Protein 5GQO (pdb70)

InterPro domains:
  IPR000424 Primosome PriB/single-strand DNA-binding [PF00436] (8-105)
  IPR000424 Primosome PriB/single-strand DNA-binding [PS50935] (1-109)
  IPR000424 Primosome PriB/single-strand DNA-binding [cd04496] (8-108)
  IPR011344 Single-stranded DNA-binding protein [PIRSF002070] (6-148)
  IPR012340 Nucleic acid-binding, OB-fold [G3DSA:2.40.50.140] (4-118)
  IPR012340 Nucleic acid-binding, OB-fold [SSF50249] (9-157)

Secondary structure (DSSP, 8-state):
--EEEEEEEE-S--EEEEETTEEEEEEEEEE--EEEEEEEEHHHHHHHHHH--TT-EEEEEEEEEEEE---EEEEEEEEEEEE-TTS-EEEEE----/---EEEEEEEE-S--EEEEETTEEEEEEEEEE--------EEEEEEEHHHHHHHHHH--TT-EEEEEEEEEEE---EEEEEEEEEE--TTS-EEEEE-

Organism: Mycolicibacterium smegmatis (strain ATCC 700084 / mc(2)155) (NCBI:txid246196)

Sequence (195 aa):
ETPFTVVGNIITNPVRLRFGDQELYKFRVASNSLYVTVNCWGNLARGVSASLGKGDSVVVVGHLYTNEYERSSVEVRATAVGPDLSRCIARVEKVQPFETPFTVVGNIITNPVRLRFGDQELYKFRVASNSRRRNSLYVTVNCWGNLARGVSASLGKGDSVVVVGHLYTNEYSSVEVRATAVGPDLSRCIARVEK

CATH classification: 2.40.50.140

Structure (mmCIF, N/CA/C/O backbone):
data_5GQO
#
_entry.id   5GQO
#
_cell.length_a   73.610
_cell.length_b   73.610
_cell.length_c   216.210
_cell.angle_alpha   90.00
_cell.angle_beta   90.00
_cell.angle_gamma   120.00
#
_symmetry.space_group_name_H-M   'P 65 2 2'
#
loop_
_entity.id
_entity.type
_entity.pdbx_description
1 polymer 'Single-stranded DNA-binding protein'
2 non-polymer 'CALCIUM ION'
3 water water
#
loop_
_atom_site.group_PDB
_atom_site.id
_atom_site.type_symbol
_atom_site.label_atom_id
_atom_site.label_alt_id
_atom_site.label_comp_id
_atom_site.label_asym_id
_atom_site.label_entity_id
_atom_site.label_seq_id
_atom_site.pdbx_PDB_ins_code
_atom_site.Cartn_x
_atom_site.Cartn_y
_atom_site.Cartn_z
_atom_site.occupancy
_atom_site.B_iso_or_equiv
_atom_site.auth_seq_id
_atom_site.auth_comp_id
_atom_site.auth_asym_id
_atom_site.auth_atom_id
_atom_site.pdbx_PDB_model_num
ATOM 1 N N . GLU A 1 25 ? -36.825 -8.718 -6.499 1.00 77.85 5 GLU A N 1
ATOM 2 C CA . GLU A 1 25 ? -35.515 -8.079 -6.822 1.00 76.57 5 GLU A CA 1
ATOM 3 C C . GLU A 1 25 ? -35.533 -6.541 -6.645 1.00 59.94 5 GLU A C 1
ATOM 4 O O . GLU A 1 25 ? -34.705 -5.841 -7.230 1.00 60.54 5 GLU A O 1
ATOM 10 N N . THR A 1 26 ? -36.490 -6.015 -5.888 1.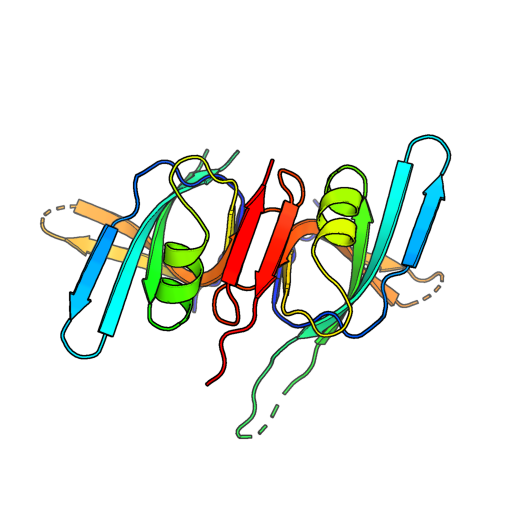00 47.89 6 THR A N 1
ATOM 11 C CA . THR A 1 26 ? -36.340 -4.693 -5.303 1.00 50.69 6 THR A CA 1
ATOM 12 C C . THR A 1 26 ? -35.876 -4.800 -3.830 1.00 45.51 6 THR A C 1
ATOM 13 O O . THR A 1 26 ? -36.677 -4.953 -2.919 1.00 41.95 6 THR A O 1
ATOM 17 N N . PRO A 1 27 ? -34.575 -4.759 -3.593 1.00 42.47 7 PRO A N 1
ATOM 18 C CA . PRO A 1 27 ? -34.125 -4.812 -2.205 1.00 42.79 7 PRO A CA 1
ATOM 19 C C . PRO A 1 27 ? -34.625 -3.693 -1.318 1.00 41.81 7 PRO A C 1
ATOM 20 O O . PRO A 1 27 ? -34.961 -2.616 -1.779 1.00 47.77 7 PRO A O 1
ATOM 24 N N . PHE A 1 28 ? -34.716 -3.994 -0.033 1.00 46.23 8 PHE A N 1
ATOM 25 C CA . PHE A 1 28 ? -35.323 -3.121 0.943 1.00 41.93 8 PHE A CA 1
ATOM 26 C C . PHE A 1 28 ? -34.881 -3.428 2.409 1.00 41.80 8 PHE A C 1
ATOM 27 O O . PHE A 1 28 ? -34.728 -4.588 2.793 1.00 39.02 8 PHE A O 1
ATOM 35 N N . THR A 1 29 ? -34.675 -2.370 3.194 1.00 36.27 9 THR A N 1
ATOM 36 C CA . THR A 1 29 ? -34.277 -2.461 4.559 1.00 35.14 9 THR A CA 1
ATOM 37 C C . THR A 1 29 ? -35.176 -1.532 5.352 1.00 39.62 9 THR A C 1
ATOM 38 O O . THR A 1 29 ? -35.369 -0.395 4.956 1.00 39.46 9 THR A O 1
ATOM 42 N N . VAL A 1 30 ? -35.707 -2.013 6.477 1.00 39.54 10 VAL A N 1
ATOM 43 C CA . VAL A 1 30 ? -36.423 -1.159 7.396 1.00 39.71 10 VAL A CA 1
ATOM 44 C C . VAL A 1 30 ? -35.977 -1.467 8.828 1.00 46.44 10 VAL A C 1
ATOM 45 O O . VAL A 1 30 ? -35.707 -2.610 9.174 1.00 47.30 10 VAL A O 1
ATOM 49 N N . VAL A 1 31 ? -35.826 -0.412 9.629 1.00 44.36 11 VAL A N 1
ATOM 50 C CA . VAL A 1 31 ? -35.455 -0.527 11.018 1.00 41.31 11 VAL A CA 1
ATOM 51 C C . VAL A 1 31 ? -36.626 0.057 11.806 1.00 39.44 11 VAL A C 1
ATOM 52 O O . VAL A 1 31 ? -37.105 1.111 11.503 1.00 39.13 11 VAL A O 1
ATOM 56 N N . GLY A 1 32 ? -37.136 -0.663 12.778 1.00 45.80 12 GLY A N 1
ATOM 57 C CA . GLY A 1 32 ? -38.293 -0.153 13.489 1.00 50.87 12 GLY A CA 1
ATOM 58 C C . GLY A 1 32 ? -38.738 -1.078 14.581 1.00 45.72 12 GLY A C 1
ATOM 59 O O . GLY A 1 32 ? -37.912 -1.569 15.354 1.00 41.39 12 GLY A O 1
ATOM 60 N N . ASN A 1 33 ? -40.047 -1.246 14.671 1.00 43.88 13 ASN A N 1
ATOM 61 C CA . ASN A 1 33 ? -40.653 -2.012 15.744 1.00 47.37 13 ASN A CA 1
ATOM 62 C C . ASN A 1 33 ? -41.763 -2.862 15.218 1.00 42.14 13 ASN A C 1
ATOM 63 O O . ASN A 1 33 ? -42.491 -2.423 14.388 1.00 39.15 13 ASN A O 1
ATOM 68 N N . ILE A 1 34 ? -41.838 -4.096 15.696 1.00 41.82 14 ILE A N 1
ATOM 69 C CA . ILE A 1 34 ? -42.974 -4.937 15.416 1.00 44.92 14 ILE A CA 1
ATOM 70 C C . ILE A 1 34 ? -44.137 -4.311 16.207 1.00 46.87 14 ILE A C 1
ATOM 71 O O . ILE A 1 34 ? -43.984 -4.003 17.369 1.00 47.03 14 ILE A O 1
ATOM 76 N N . ILE A 1 35 ? -45.279 -4.133 15.578 1.00 45.15 15 ILE A N 1
ATOM 77 C CA . ILE A 1 35 ? -46.405 -3.510 16.223 1.00 44.57 15 ILE A CA 1
ATOM 78 C C . ILE A 1 35 ? -47.653 -4.378 16.202 1.00 52.53 15 ILE A C 1
ATOM 79 O O . ILE A 1 35 ? -48.700 -3.932 16.648 1.00 60.96 15 ILE A O 1
ATOM 84 N N . THR A 1 36 ? -47.574 -5.591 15.667 1.00 52.08 16 THR A N 1
ATOM 85 C CA . THR A 1 36 ? -48.643 -6.533 15.877 1.00 54.31 16 THR A CA 1
ATOM 86 C C . THR A 1 36 ? -48.104 -7.837 16.462 1.00 59.01 16 THR A C 1
ATOM 87 O O . THR A 1 36 ? -46.897 -8.095 16.451 1.00 55.27 16 THR A O 1
ATOM 91 N N . ASN A 1 37 ? -49.027 -8.651 16.976 1.00 56.44 17 ASN A N 1
ATOM 92 C CA . ASN A 1 37 ? -48.703 -9.970 17.420 1.00 55.31 17 ASN A CA 1
ATOM 93 C C . ASN A 1 37 ? -48.505 -10.876 16.221 1.00 46.80 17 ASN A C 1
ATOM 94 O O . ASN A 1 37 ? -49.408 -11.047 15.437 1.00 46.43 17 ASN A O 1
ATOM 99 N N . PRO A 1 38 ? -47.282 -11.405 16.042 1.00 43.72 18 PRO A N 1
ATOM 100 C CA . PRO A 1 38 ? -47.074 -12.145 14.843 1.00 46.67 18 PRO A CA 1
ATOM 101 C C . PRO A 1 38 ? -47.907 -13.375 14.813 1.00 49.31 18 PRO A C 1
ATOM 102 O O . PRO A 1 38 ? -48.294 -13.888 15.853 1.00 70.14 18 PRO A O 1
ATOM 106 N N . VAL A 1 39 ? -48.106 -13.870 13.610 1.00 48.18 19 VAL A N 1
ATOM 107 C CA . VAL A 1 39 ? -48.949 -14.987 13.380 1.00 50.06 19 VAL A CA 1
ATOM 108 C C . VAL A 1 39 ? -48.210 -16.005 12.528 1.00 50.15 19 VAL A C 1
ATOM 109 O O . VAL A 1 39 ? -47.536 -15.677 11.568 1.00 47.73 19 VAL A O 1
ATOM 113 N N . ARG A 1 40 ? -48.339 -17.264 12.914 1.00 56.32 20 ARG A N 1
ATOM 114 C CA . ARG A 1 40 ? -47.819 -18.346 12.125 1.00 60.50 20 ARG A CA 1
ATOM 115 C C . ARG A 1 40 ? -48.923 -18.910 11.251 1.00 60.66 20 ARG A C 1
ATOM 116 O O . ARG A 1 40 ? -50.071 -18.992 11.681 1.00 67.84 20 ARG A O 1
ATOM 124 N N . LEU A 1 41 ? -48.545 -19.305 10.035 1.00 56.47 21 LEU A N 1
ATOM 125 C CA . LEU A 1 41 ? -49.426 -19.933 9.089 1.00 56.68 21 LEU A CA 1
ATOM 126 C C . LEU A 1 41 ? -48.657 -21.036 8.384 1.00 63.96 21 LEU A C 1
ATOM 127 O O . LEU A 1 41 ? -47.464 -20.880 8.067 1.00 54.21 21 LEU A O 1
ATOM 132 N N . ARG A 1 42 ? -49.349 -22.148 8.122 1.00 63.47 22 ARG A N 1
ATOM 133 C CA . ARG A 1 42 ? -48.723 -23.314 7.498 1.00 65.20 22 ARG A CA 1
ATOM 134 C C . ARG A 1 42 ? -49.249 -23.617 6.078 1.00 65.91 22 ARG A C 1
ATOM 135 O O . ARG A 1 42 ? -50.382 -23.286 5.743 1.00 69.80 22 ARG A O 1
ATOM 143 N N . PHE A 1 43 ? -48.396 -24.229 5.256 1.00 70.49 23 PHE A N 1
ATOM 144 C CA . PHE A 1 43 ? -48.744 -24.680 3.907 1.00 69.39 23 PHE A CA 1
ATOM 145 C C . PHE A 1 43 ? -47.959 -25.967 3.697 1.00 77.71 23 PHE A C 1
ATOM 146 O O . PHE A 1 43 ? -46.892 -25.989 3.079 1.00 76.08 23 PHE A O 1
ATOM 154 N N . GLY A 1 44 ? -48.484 -27.031 4.289 1.00 78.61 24 GLY A N 1
ATOM 155 C CA . GLY A 1 44 ? -47.817 -28.326 4.327 1.00 82.23 24 GLY A CA 1
ATOM 156 C C . GLY A 1 44 ? -46.407 -28.321 4.895 1.00 75.57 24 GLY A C 1
ATOM 157 O O . GLY A 1 44 ? -46.199 -28.078 6.078 1.00 74.35 24 GLY A O 1
ATOM 158 N N . ASP A 1 45 ? -45.451 -28.606 4.020 1.00 81.46 25 ASP A N 1
ATOM 159 C CA . ASP A 1 45 ? -44.010 -28.629 4.324 1.00 86.47 25 ASP A CA 1
ATOM 160 C C . ASP A 1 45 ? -43.525 -27.311 4.982 1.00 83.19 25 ASP A C 1
ATOM 161 O O . ASP A 1 45 ? -42.646 -27.338 5.845 1.00 75.05 25 ASP A O 1
ATOM 166 N N . GLN A 1 46 ? -44.124 -26.190 4.541 1.00 78.44 26 GLN A N 1
ATOM 167 C CA . GLN A 1 46 ? -43.665 -24.795 4.728 1.00 73.58 26 GLN A CA 1
ATOM 168 C C . GLN A 1 46 ? -44.398 -23.943 5.768 1.00 65.34 26 GLN A C 1
ATOM 169 O O . GLN A 1 46 ? -45.592 -24.152 6.057 1.00 71.61 26 GLN A O 1
ATOM 175 N N . GLU A 1 47 ? -43.673 -22.960 6.317 1.00 63.59 27 GLU A N 1
ATOM 176 C CA . GLU A 1 47 ? -44.199 -22.100 7.386 1.00 56.95 27 GLU A CA 1
ATOM 177 C C . GLU A 1 47 ? -43.910 -20.614 7.118 1.00 54.43 27 GLU A C 1
ATOM 178 O O . GLU A 1 47 ? -42.804 -20.206 6.688 1.00 50.75 27 GLU A O 1
ATOM 184 N N . LEU A 1 48 ? -44.931 -19.818 7.413 1.00 51.95 28 LEU A N 1
ATOM 185 C CA . LEU A 1 48 ? -44.888 -18.388 7.303 1.00 51.62 28 LEU A CA 1
ATOM 186 C C . LEU A 1 48 ? -45.072 -17.757 8.648 1.00 52.50 28 LEU A C 1
ATOM 187 O O . LEU A 1 48 ? -45.947 -18.164 9.419 1.00 62.25 28 LEU A O 1
ATOM 192 N N . TYR A 1 49 ? -44.271 -16.729 8.930 1.00 46.68 29 TYR A N 1
ATOM 193 C CA . TYR A 1 49 ? -44.442 -15.943 10.137 1.00 43.17 29 TYR A CA 1
ATOM 194 C C . TYR A 1 49 ? -44.473 -14.484 9.698 1.00 45.86 29 TYR A C 1
ATOM 195 O O . TYR A 1 49 ? -43.490 -13.995 9.156 1.00 52.11 29 TYR A O 1
ATOM 204 N N . LYS A 1 50 ? -45.589 -13.829 10.006 1.00 44.32 30 LYS A N 1
ATOM 205 C CA . LYS A 1 50 ? -46.071 -12.591 9.445 1.00 47.45 30 LYS A CA 1
ATOM 206 C C . LYS A 1 50 ? -46.255 -11.593 10.550 1.00 44.80 30 LYS A C 1
ATOM 207 O O . LYS A 1 50 ? -46.823 -11.925 11.562 1.00 53.87 30 LYS A O 1
ATOM 213 N N . PHE A 1 51 ? -45.856 -10.360 10.358 1.00 42.70 31 PHE A N 1
ATOM 214 C CA . PHE A 1 51 ? -46.112 -9.330 11.350 1.00 42.99 31 PHE A CA 1
ATOM 215 C C . PHE A 1 51 ? -45.963 -7.949 10.707 1.00 47.89 31 PHE A C 1
ATOM 216 O O . PHE A 1 51 ? -45.494 -7.841 9.580 1.00 43.31 31 PHE A O 1
ATOM 224 N N . ARG A 1 52 ? -46.392 -6.923 11.424 1.00 48.62 32 ARG A N 1
ATOM 225 C CA . ARG A 1 52 ? -46.349 -5.574 10.922 1.00 52.24 32 ARG A CA 1
ATOM 226 C C . ARG A 1 52 ? -45.239 -4.839 11.578 1.00 50.13 32 ARG A C 1
ATOM 227 O O . ARG A 1 52 ? -45.011 -4.989 12.779 1.00 53.27 32 ARG A O 1
ATOM 235 N N . VAL A 1 53 ? -44.573 -3.997 10.804 1.00 49.11 33 VAL A N 1
ATOM 236 C CA . VAL A 1 53 ? -43.479 -3.177 11.336 1.00 45.71 33 VAL A CA 1
ATOM 237 C C . VAL A 1 53 ? -43.755 -1.714 11.061 1.00 45.78 33 VAL A C 1
ATOM 238 O O . VAL A 1 53 ? -44.290 -1.352 9.995 1.00 49.77 33 VAL A O 1
ATOM 242 N N . ALA A 1 54 ? -43.438 -0.896 12.055 1.00 46.63 34 ALA A N 1
ATOM 243 C CA . ALA A 1 54 ? -43.462 0.561 11.967 1.00 49.81 34 ALA A CA 1
ATOM 244 C C . ALA A 1 54 ? -42.053 1.127 12.057 1.00 51.09 34 ALA A C 1
ATOM 245 O O . ALA A 1 54 ? -41.249 0.677 12.905 1.00 53.58 34 ALA A O 1
ATOM 247 N N . SER A 1 55 ? -41.801 2.137 11.222 1.00 56.99 35 SER A N 1
ATOM 248 C CA . SER A 1 55 ? -40.600 2.951 11.271 1.00 63.06 35 SER A CA 1
ATOM 249 C C . SER A 1 55 ? -40.764 4.413 11.756 1.00 80.18 35 SER A C 1
ATOM 250 O O . SER A 1 55 ? -41.851 4.998 11.747 1.00 97.09 35 SER A O 1
ATOM 253 N N . ASN A 1 56 ? -39.606 5.006 12.054 1.00 107.17 36 ASN A N 1
ATOM 254 C CA . ASN A 1 56 ? -39.423 6.156 12.955 1.00 102.64 36 ASN A CA 1
ATOM 255 C C . ASN A 1 56 ? -39.171 7.528 12.240 1.00 85.37 36 ASN A C 1
ATOM 256 O O . ASN A 1 56 ? -39.947 8.002 11.395 1.00 64.78 36 ASN A O 1
ATOM 261 N N . SER A 1 71 ? -43.407 8.433 8.548 1.00 52.66 51 SER A N 1
ATOM 262 C CA . SER A 1 71 ? -43.691 7.091 9.081 1.00 58.80 51 SER A CA 1
ATOM 263 C C . SER A 1 71 ? -44.000 6.021 8.000 1.00 53.13 51 SER A C 1
ATOM 264 O O . SER A 1 71 ? -44.693 6.268 6.991 1.00 48.13 51 SER A O 1
ATOM 267 N N . LEU A 1 72 ? -43.528 4.804 8.247 1.00 49.61 52 LEU A N 1
ATOM 268 C CA . LEU A 1 72 ? -43.766 3.687 7.321 1.00 48.99 52 LEU A CA 1
ATOM 269 C C . LEU A 1 72 ? -44.325 2.447 8.046 1.00 54.18 52 LEU A C 1
ATOM 270 O O . LEU A 1 72 ? -43.759 2.023 9.040 1.00 57.67 52 LEU A O 1
ATOM 275 N N . TYR A 1 73 ? -45.406 1.872 7.518 1.00 55.75 53 TYR A N 1
ATOM 276 C CA . TYR A 1 73 ? -46.034 0.652 8.034 1.00 52.46 53 TYR A CA 1
ATOM 277 C C . TYR A 1 73 ? -45.928 -0.373 6.947 1.00 50.92 53 TYR A C 1
ATOM 278 O O . TYR A 1 73 ? -46.318 -0.123 5.827 1.00 54.86 53 TYR A O 1
ATOM 287 N N . VAL A 1 74 ? -45.386 -1.542 7.261 1.00 54.78 54 VAL A N 1
ATOM 288 C CA . VAL A 1 74 ? -45.251 -2.573 6.252 1.00 47.82 54 VAL A CA 1
ATOM 289 C C . VAL A 1 74 ? -45.437 -3.983 6.904 1.00 47.06 54 VAL A C 1
ATOM 290 O O . VAL A 1 74 ? -45.123 -4.211 8.052 1.00 48.21 54 VAL A O 1
ATOM 294 N N . THR A 1 75 ? -46.019 -4.896 6.172 1.00 44.17 55 THR A N 1
ATOM 295 C CA . THR A 1 75 ? -46.156 -6.254 6.584 1.00 46.97 55 THR A CA 1
ATOM 296 C C . THR A 1 75 ? -44.890 -7.017 6.170 1.00 48.13 55 THR A C 1
ATOM 297 O O . THR A 1 75 ? -44.418 -6.841 5.059 1.00 52.75 55 THR A O 1
ATOM 301 N N . VAL A 1 76 ? -44.310 -7.799 7.086 1.00 46.14 56 VAL A N 1
ATOM 302 C CA . VAL A 1 76 ? -43.075 -8.540 6.838 1.00 43.51 56 VAL A CA 1
ATOM 303 C C . VAL A 1 76 ? -43.417 -10.018 6.865 1.00 45.16 56 VAL A C 1
ATOM 304 O O . VAL A 1 76 ? -44.188 -10.457 7.685 1.00 46.87 56 VAL A O 1
ATOM 308 N N . ASN A 1 77 ? -42.879 -10.767 5.931 1.00 44.63 57 ASN A N 1
ATOM 309 C CA . ASN A 1 77 ? -43.177 -12.169 5.813 1.00 44.16 57 ASN A CA 1
ATOM 310 C C . ASN A 1 77 ? -41.902 -12.934 5.938 1.00 43.59 57 ASN A C 1
ATOM 311 O O . ASN A 1 77 ? -41.010 -12.761 5.127 1.00 43.52 57 ASN A O 1
ATOM 316 N N . CYS A 1 78 ? -41.816 -13.817 6.920 1.00 43.74 58 CYS A N 1
ATOM 317 C CA . CYS A 1 78 ? -40.663 -14.692 7.044 1.00 42.37 58 CYS A CA 1
ATOM 318 C C . CYS A 1 78 ? -41.038 -16.156 6.751 1.00 41.88 58 CYS A C 1
ATOM 319 O O . CYS A 1 78 ? -42.098 -16.619 7.130 1.00 46.94 58 CYS A O 1
ATOM 322 N N . TRP A 1 79 ? -40.144 -16.873 6.102 1.00 41.27 59 TRP A N 1
ATOM 323 C CA . TRP A 1 79 ? -40.379 -18.242 5.686 1.00 45.22 59 TRP A CA 1
ATOM 324 C C . TRP A 1 79 ? -39.223 -19.084 6.168 1.00 43.83 59 TRP A C 1
ATOM 325 O O . TRP A 1 79 ? -38.124 -18.576 6.415 1.00 43.22 59 TRP A O 1
ATOM 336 N N . GLY A 1 80 ? -39.458 -20.378 6.302 1.00 44.87 60 GLY A N 1
ATOM 337 C CA . GLY A 1 80 ? -38.368 -21.307 6.577 1.00 43.46 60 GLY A CA 1
ATOM 338 C C . GLY A 1 80 ? -37.635 -21.055 7.902 1.00 44.15 60 GLY A C 1
ATOM 339 O O . GLY A 1 80 ? -38.241 -20.727 8.935 1.00 38.49 60 GLY A O 1
ATOM 340 N N . ASN A 1 81 ? -36.320 -21.197 7.842 1.00 36.99 61 ASN A N 1
ATOM 341 C CA . ASN A 1 81 ? -35.482 -20.994 8.962 1.00 36.74 61 ASN A CA 1
ATOM 342 C C . ASN A 1 81 ? -35.571 -19.578 9.524 1.00 41.37 61 ASN A C 1
ATOM 343 O O . ASN A 1 81 ? -35.393 -19.357 10.731 1.00 37.62 61 ASN A O 1
ATOM 348 N N . LEU A 1 82 ? -35.918 -18.625 8.665 1.00 37.61 62 LEU A N 1
ATOM 349 C CA . LEU A 1 82 ? -36.151 -17.290 9.133 1.00 36.77 62 LEU A CA 1
ATOM 350 C C . LEU A 1 82 ? -37.437 -17.205 9.957 1.00 36.50 62 LEU A C 1
ATOM 351 O O . LEU A 1 82 ? -37.467 -16.505 10.969 1.00 37.18 62 LEU A O 1
ATOM 356 N N . ALA A 1 83 ? -38.491 -17.888 9.528 1.00 35.38 63 ALA A N 1
ATOM 357 C CA . ALA A 1 83 ? -39.715 -17.911 10.305 1.00 39.77 63 ALA A CA 1
ATOM 358 C C . ALA A 1 83 ? -39.440 -18.509 11.665 1.00 39.58 63 ALA A C 1
ATOM 359 O O . ALA A 1 83 ? -39.970 -18.074 12.672 1.00 41.10 63 ALA A O 1
ATOM 361 N N . ARG A 1 84 ? -38.583 -19.502 11.689 1.00 38.10 64 ARG A N 1
ATOM 362 C CA . ARG A 1 84 ? -38.161 -20.122 12.927 1.00 40.83 64 ARG A CA 1
ATOM 363 C C . ARG A 1 84 ? -37.440 -19.199 13.855 1.00 36.71 64 ARG A C 1
ATOM 364 O O . ARG A 1 84 ? -37.889 -18.996 14.948 1.00 41.34 64 ARG A O 1
ATOM 372 N N . GLY A 1 85 ? -36.290 -18.674 13.431 1.00 37.66 65 GLY A N 1
ATOM 373 C CA . GLY A 1 85 ? -35.490 -17.722 14.239 1.00 34.29 65 GLY A CA 1
ATOM 374 C C . GLY A 1 85 ? -36.322 -16.571 14.785 1.00 37.40 65 GLY A C 1
ATOM 375 O O . GLY A 1 85 ? -36.237 -16.219 15.982 1.00 39.84 65 GLY A O 1
ATOM 376 N N . VAL A 1 86 ? -37.204 -16.040 13.945 1.00 33.52 66 VAL A N 1
ATOM 377 C CA . VAL A 1 86 ? -37.979 -14.908 14.366 1.00 36.38 66 VAL A CA 1
ATOM 378 C C . VAL A 1 86 ? -39.070 -15.254 15.370 1.00 41.42 66 VAL A C 1
ATOM 379 O O . VAL A 1 86 ? -39.246 -14.515 16.357 1.00 44.38 66 VAL A O 1
ATOM 383 N N . SER A 1 87 ? -39.793 -16.355 15.164 1.00 40.63 67 SER A N 1
ATOM 384 C CA . SER A 1 87 ? -40.849 -16.765 16.146 1.00 39.01 67 SER A CA 1
ATOM 385 C C . SER A 1 87 ? -40.233 -17.151 17.492 1.00 35.33 67 SER A C 1
ATOM 386 O O . SER A 1 87 ? -40.768 -16.858 18.537 1.00 37.82 67 SER A O 1
ATOM 389 N N . ALA A 1 88 ? -39.060 -17.755 17.453 1.00 37.52 68 ALA A N 1
ATOM 390 C CA . ALA A 1 88 ? -38.334 -18.149 18.667 1.00 39.05 68 ALA A CA 1
ATOM 391 C C . ALA A 1 88 ? -37.737 -16.991 19.464 1.00 38.61 68 ALA A C 1
ATOM 392 O O . ALA A 1 88 ? -37.420 -17.159 20.639 1.00 43.86 68 ALA A O 1
ATOM 394 N N . SER A 1 89 ? -37.539 -15.843 18.817 1.00 39.96 69 SER A N 1
ATOM 395 C CA . SER A 1 89 ? -36.796 -14.750 19.388 1.00 33.74 69 SER A CA 1
ATOM 396 C C . SER A 1 89 ? -37.558 -13.442 19.599 1.00 35.64 69 SER A C 1
ATOM 397 O O . SER A 1 89 ? -37.198 -12.701 20.506 1.00 38.58 69 SER A O 1
ATOM 400 N N . LEU A 1 90 ? -38.558 -13.097 18.782 1.00 34.27 70 LEU A N 1
ATOM 401 C CA . LEU A 1 90 ? -39.119 -11.705 18.810 1.00 38.97 70 LEU A CA 1
ATOM 402 C C . LEU A 1 90 ? -40.619 -11.670 19.063 1.00 41.00 70 LEU A C 1
ATOM 403 O O . LEU A 1 90 ? -41.235 -12.690 19.020 1.00 46.87 70 LEU A O 1
ATOM 408 N N . GLY A 1 91 ? -41.188 -10.499 19.335 1.00 42.92 71 GLY A N 1
ATOM 409 C CA . GLY A 1 91 ? -42.625 -10.323 19.538 1.00 44.26 71 GLY A CA 1
ATOM 410 C C . GLY A 1 91 ? -43.051 -8.867 19.498 1.00 42.72 71 GLY A C 1
ATOM 411 O O . GLY A 1 91 ? -42.230 -7.998 19.294 1.00 51.02 71 GLY A O 1
ATOM 412 N N . LYS A 1 92 ? -44.348 -8.617 19.654 1.00 46.27 72 LYS A N 1
ATOM 413 C CA . LYS A 1 92 ? -44.935 -7.285 19.597 1.00 46.79 72 LYS A CA 1
ATOM 414 C C . LYS A 1 92 ? -44.117 -6.361 20.467 1.00 45.51 72 LYS A C 1
ATOM 415 O O . LYS A 1 92 ? -43.739 -6.715 21.582 1.00 49.24 72 LYS A O 1
ATOM 421 N N . GLY A 1 93 ? -43.770 -5.203 19.932 1.00 44.01 73 GLY A N 1
ATOM 422 C CA . GLY A 1 93 ? -43.029 -4.206 20.694 1.00 42.31 73 GLY A CA 1
ATOM 423 C C . GLY A 1 93 ? -41.540 -4.289 20.525 1.00 45.95 73 GLY A C 1
ATOM 424 O O . GLY A 1 93 ? -40.850 -3.340 20.878 1.00 53.48 73 GLY A O 1
ATOM 425 N N . ASP A 1 94 ? -41.010 -5.394 19.997 1.00 45.05 74 ASP A N 1
ATOM 426 C CA . ASP A 1 94 ? -39.569 -5.478 19.811 1.00 42.52 74 ASP A CA 1
ATOM 427 C C . ASP A 1 94 ? -39.097 -4.578 18.667 1.00 45.32 74 ASP A C 1
ATOM 428 O O . ASP A 1 94 ? -39.778 -4.352 17.651 1.00 42.90 74 ASP A O 1
ATOM 433 N N . SER A 1 95 ? -37.898 -4.087 18.873 1.00 45.51 75 SER A N 1
ATOM 434 C CA . SER A 1 95 ? -37.227 -3.255 17.950 1.00 44.68 75 SER A CA 1
ATOM 435 C C . SER A 1 95 ? -36.457 -4.189 17.031 1.00 45.43 75 SER A C 1
ATOM 436 O O . SER A 1 95 ? -35.791 -5.121 17.498 1.00 51.49 75 SER A O 1
ATOM 439 N N . VAL A 1 96 ? -36.550 -3.945 15.726 1.00 44.84 76 VAL A N 1
ATOM 440 C CA . VAL A 1 96 ? -36.177 -4.940 14.727 1.00 44.93 76 VAL A CA 1
ATOM 441 C C . VAL A 1 96 ? -35.400 -4.307 13.538 1.00 46.42 76 VAL A C 1
ATOM 442 O O . VAL A 1 96 ? -35.577 -3.146 13.192 1.00 44.38 76 VAL A O 1
ATOM 446 N N . VAL A 1 97 ? -34.519 -5.089 12.931 1.00 49.05 77 VAL A N 1
ATOM 447 C CA . VAL A 1 97 ? -33.858 -4.742 11.671 1.00 43.54 77 VAL A CA 1
ATOM 448 C C . VAL A 1 97 ? -34.385 -5.764 10.696 1.00 40.58 77 VAL A C 1
ATOM 449 O O . VAL A 1 97 ? -34.301 -6.960 10.961 1.00 35.30 77 VAL A O 1
ATOM 453 N N . VAL A 1 98 ? -34.948 -5.310 9.581 1.00 39.66 78 VAL A N 1
ATOM 454 C CA . VAL A 1 98 ? -35.496 -6.205 8.553 1.00 36.01 78 VAL A CA 1
ATOM 455 C C . VAL A 1 98 ? -34.864 -5.912 7.200 1.00 39.39 78 VAL A C 1
ATOM 456 O O . VAL A 1 98 ? -34.860 -4.761 6.743 1.00 42.52 78 VAL A O 1
ATOM 460 N N . VAL A 1 99 ? -34.389 -6.968 6.547 1.00 37.91 79 VAL A N 1
ATOM 461 C CA . VAL A 1 99 ? -33.850 -6.887 5.242 1.00 40.41 79 VAL A CA 1
ATOM 462 C C . VAL A 1 99 ? -34.604 -7.861 4.343 1.00 43.14 79 VAL A C 1
ATOM 463 O O . VAL A 1 99 ? -34.809 -8.998 4.713 1.00 47.37 79 VAL A O 1
ATOM 467 N N . GLY A 1 100 ? -34.936 -7.435 3.132 1.00 41.57 80 GLY A N 1
ATOM 468 C CA . GLY A 1 100 ? -35.460 -8.354 2.126 1.00 47.21 80 GLY A CA 1
ATOM 469 C C . GLY A 1 100 ? -35.812 -7.704 0.816 1.00 46.09 80 GLY A C 1
ATOM 470 O O . GLY A 1 100 ? -35.058 -6.870 0.324 1.00 50.69 80 GLY A O 1
ATOM 471 N N . HIS A 1 101 ? -36.944 -8.099 0.245 1.00 44.86 81 HIS A N 1
ATOM 472 C CA . HIS A 1 101 ? -37.370 -7.574 -1.028 1.00 44.04 81 HIS A CA 1
ATOM 473 C C . HIS A 1 101 ? -38.778 -7.091 -0.912 1.00 40.05 81 HIS A C 1
ATOM 474 O O . HIS A 1 101 ? -39.572 -7.672 -0.213 1.00 42.16 81 HIS A O 1
ATOM 481 N N . LEU A 1 102 ? -39.054 -5.964 -1.538 1.00 39.94 82 LEU A N 1
ATOM 482 C CA . LEU A 1 102 ? -40.348 -5.321 -1.424 1.00 42.12 82 LEU A CA 1
ATOM 483 C C . LEU A 1 102 ? -41.225 -5.655 -2.605 1.00 41.11 82 LEU A C 1
ATOM 484 O O . LEU A 1 102 ? -40.746 -5.764 -3.732 1.00 42.96 82 LEU A O 1
ATOM 489 N N . TYR A 1 103 ? -42.513 -5.834 -2.363 1.00 42.60 83 TYR A N 1
ATOM 490 C CA . TYR A 1 103 ? -43.406 -6.178 -3.473 1.00 47.02 83 TYR A CA 1
ATOM 491 C C . TYR A 1 103 ? -44.815 -5.753 -3.130 1.00 47.62 83 TYR A C 1
ATOM 492 O O . TYR A 1 103 ? -45.118 -5.387 -1.973 1.00 44.54 83 TYR A O 1
ATOM 501 N N . THR A 1 104 ? -45.674 -5.762 -4.150 1.00 53.43 84 THR A N 1
ATOM 502 C CA . THR A 1 104 ? -47.091 -5.429 -3.948 1.00 60.70 84 THR A CA 1
ATOM 503 C C . THR A 1 104 ? -47.908 -6.711 -4.055 1.00 60.12 84 THR A C 1
ATOM 504 O O . THR A 1 104 ? -47.642 -7.572 -4.901 1.00 50.97 84 THR A O 1
ATOM 508 N N . ASN A 1 105 ? -48.873 -6.836 -3.155 1.00 62.56 85 ASN A N 1
ATOM 509 C CA . ASN A 1 105 ? -49.712 -8.006 -3.066 1.00 74.52 85 ASN A CA 1
ATOM 510 C C . ASN A 1 105 ? -51.130 -7.531 -3.233 1.00 78.25 85 ASN A C 1
ATOM 511 O O . ASN A 1 105 ? -51.590 -6.730 -2.401 1.00 60.90 85 ASN A O 1
ATOM 516 N N . GLU A 1 106 ? -51.779 -7.987 -4.322 1.00 94.10 86 GLU A N 1
ATOM 517 C CA . GLU A 1 106 ? -53.172 -7.649 -4.670 1.00 104.47 86 GLU A CA 1
ATOM 518 C C . GLU A 1 106 ? -54.110 -8.715 -4.106 1.00 106.66 86 GLU A C 1
ATOM 519 O O . GLU A 1 106 ? -53.727 -9.882 -4.037 1.00 97.28 86 GLU A O 1
ATOM 525 N N . TYR A 1 107 ? -55.308 -8.299 -3.666 1.00 120.02 87 TYR A N 1
ATOM 526 C CA . TYR A 1 107 ? -56.289 -9.195 -2.987 1.00 124.65 87 TYR A CA 1
ATOM 527 C C . TYR A 1 107 ? -57.732 -8.562 -2.797 1.00 128.11 87 TYR A C 1
ATOM 528 O O . TYR A 1 107 ? -57.945 -7.364 -3.069 1.00 121.21 87 TYR A O 1
ATOM 537 N N . GLU A 1 108 ? -58.705 -9.372 -2.343 1.00 128.47 88 GLU A N 1
ATOM 538 C CA . GLU A 1 108 ? -60.128 -8.958 -2.249 1.00 120.47 88 GLU A CA 1
ATOM 539 C C . GLU A 1 108 ? -60.438 -8.142 -0.982 1.00 112.19 88 GLU A C 1
ATOM 540 O O . GLU A 1 108 ? -60.267 -8.622 0.145 1.00 90.14 88 GLU A O 1
ATOM 542 N N . ARG A 1 115 ? -58.422 -4.509 -2.508 1.00 96.99 95 ARG A N 1
ATOM 543 C CA . ARG A 1 115 ? -57.281 -3.642 -2.241 1.00 96.15 95 ARG A CA 1
ATOM 544 C C . ARG A 1 115 ? -55.962 -4.265 -2.782 1.00 103.19 95 ARG A C 1
ATOM 545 O O . ARG A 1 115 ? -55.965 -5.352 -3.376 1.00 105.95 95 ARG A O 1
ATOM 547 N N . SER A 1 116 ? -54.850 -3.542 -2.621 1.00 97.15 96 SER A N 1
ATOM 548 C CA . SER A 1 116 ? -53.497 -4.069 -2.859 1.00 85.19 96 SER A CA 1
ATOM 549 C C . SER A 1 116 ? -52.589 -3.401 -1.833 1.00 77.84 96 SER A C 1
ATOM 550 O O . SER A 1 116 ? -52.763 -2.231 -1.519 1.00 83.16 96 SER A O 1
ATOM 553 N N . SER A 1 117 ? -51.654 -4.156 -1.275 1.00 74.40 97 SER A N 1
ATOM 554 C CA . SER A 1 117 ? -50.816 -3.653 -0.186 1.00 77.82 97 SER A CA 1
ATOM 555 C C . SER A 1 117 ? -49.336 -4.039 -0.346 1.00 75.31 97 SER A C 1
ATOM 556 O O . SER A 1 117 ? -48.983 -5.006 -1.028 1.00 63.92 97 SER A O 1
ATOM 559 N N . VAL A 1 118 ? -48.484 -3.318 0.372 1.00 68.77 98 VAL A N 1
ATOM 560 C CA . VAL A 1 118 ? -47.065 -3.438 0.169 1.00 64.90 98 VAL A CA 1
ATOM 561 C C . VAL A 1 118 ? -46.447 -4.280 1.297 1.00 60.77 98 VAL A C 1
ATOM 562 O O . VAL A 1 118 ? -46.669 -4.032 2.501 1.00 66.11 98 VAL A O 1
ATOM 566 N N . GLU A 1 119 ? -45.664 -5.278 0.900 1.00 49.29 99 GLU A N 1
ATOM 567 C CA . GLU A 1 119 ? -45.169 -6.269 1.851 1.00 50.17 99 GLU A CA 1
ATOM 568 C C . GLU A 1 119 ? -43.715 -6.580 1.619 1.00 48.26 99 GLU A C 1
ATOM 569 O O . GLU A 1 119 ? -43.224 -6.424 0.501 1.00 46.70 99 GLU A O 1
ATOM 575 N N . VAL A 1 120 ? -43.035 -7.091 2.649 1.00 44.40 100 VAL A N 1
ATOM 576 C CA . VAL A 1 120 ? -41.629 -7.477 2.515 1.00 39.75 100 VAL A CA 1
ATOM 577 C C . VAL A 1 120 ? -41.481 -8.975 2.559 1.00 40.49 100 VAL A C 1
ATOM 578 O O . VAL A 1 120 ? -41.942 -9.597 3.483 1.00 44.58 100 VAL A O 1
ATOM 582 N N . ARG A 1 121 ? -40.782 -9.542 1.598 1.00 44.08 101 ARG A N 1
ATOM 583 C CA . ARG A 1 121 ? -40.349 -10.897 1.712 1.00 46.92 101 A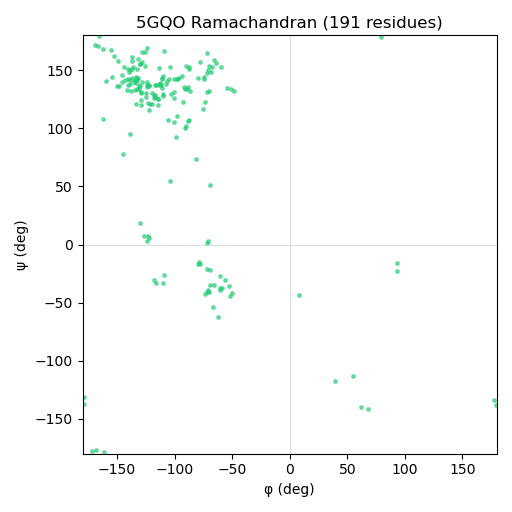RG A CA 1
ATOM 584 C C . ARG A 1 121 ? -38.952 -10.875 2.359 1.00 47.06 101 ARG A C 1
ATOM 585 O O . ARG A 1 121 ? -37.943 -10.604 1.696 1.00 45.86 101 ARG A O 1
ATOM 593 N N . ALA A 1 122 ? -38.897 -11.142 3.664 1.00 44.60 102 ALA A N 1
ATOM 594 C CA . ALA A 1 122 ? -37.663 -10.948 4.415 1.00 41.55 102 ALA A CA 1
ATOM 595 C C . ALA A 1 122 ? -36.685 -12.026 4.086 1.00 44.22 102 ALA A C 1
ATOM 596 O O . ALA A 1 122 ? -37.059 -13.193 3.885 1.00 40.54 102 ALA A O 1
ATOM 598 N N . THR A 1 123 ? -35.423 -11.615 4.027 1.00 37.92 103 THR A N 1
ATOM 599 C CA . THR A 1 123 ? -34.313 -12.548 3.926 1.00 39.37 103 THR A CA 1
ATOM 600 C C . THR A 1 123 ? -33.474 -12.615 5.220 1.00 35.25 103 THR A C 1
ATOM 601 O O . THR A 1 123 ? -32.764 -13.579 5.443 1.00 41.94 103 THR A O 1
ATOM 605 N N . ALA A 1 124 ? -33.468 -11.557 6.015 1.00 36.26 104 ALA A N 1
ATOM 606 C CA . ALA A 1 124 ? -32.749 -11.522 7.305 1.00 36.31 104 ALA A CA 1
ATOM 607 C C . ALA A 1 124 ? -33.485 -10.583 8.236 1.00 35.48 104 ALA A C 1
ATOM 608 O O . ALA A 1 124 ? -33.953 -9.541 7.813 1.00 36.09 104 ALA A O 1
ATOM 610 N N . VAL A 1 125 ? -33.639 -10.997 9.481 1.00 33.29 105 VAL A N 1
ATOM 611 C CA . VAL A 1 125 ? -34.254 -10.191 10.489 1.00 33.63 105 VAL A CA 1
ATOM 612 C C . VAL A 1 125 ? -33.447 -10.374 11.760 1.00 34.33 105 VAL A C 1
ATOM 613 O O . VAL A 1 125 ? -32.992 -11.434 12.040 1.00 36.58 105 VAL A O 1
ATOM 617 N N . GLY A 1 126 ? -33.275 -9.312 12.512 1.00 40.18 106 GLY A N 1
ATOM 618 C CA . GLY A 1 126 ? -32.588 -9.362 13.775 1.00 42.64 106 GLY A CA 1
ATOM 619 C C . GLY A 1 126 ? -33.172 -8.321 14.694 1.00 40.98 106 GLY A C 1
ATOM 620 O O . GLY A 1 126 ? -33.832 -7.406 14.241 1.00 47.16 106 GLY A O 1
ATOM 621 N N . PRO A 1 127 ? -32.996 -8.500 15.996 1.00 41.10 107 PRO A N 1
ATOM 622 C CA . PRO A 1 127 ? -33.271 -7.434 16.952 1.00 39.62 107 PRO A CA 1
ATOM 623 C C . PRO A 1 127 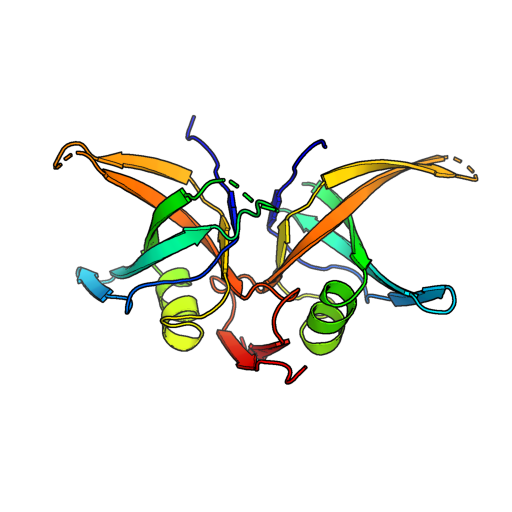? -32.257 -6.304 16.799 1.00 38.50 107 PRO A C 1
ATOM 624 O O . PRO A 1 127 ? -31.136 -6.552 16.379 1.00 43.29 107 PRO A O 1
ATOM 628 N N . ASP A 1 128 ? -32.663 -5.074 17.069 1.00 38.54 108 ASP A N 1
ATOM 629 C CA . ASP A 1 128 ? -31.805 -3.924 16.893 1.00 37.30 108 ASP A CA 1
ATOM 630 C C . ASP A 1 128 ? -31.075 -3.813 18.200 1.00 35.33 108 ASP A C 1
ATOM 631 O O . ASP A 1 128 ? -31.648 -3.407 19.186 1.00 41.81 108 ASP A O 1
ATOM 636 N N . LEU A 1 129 ? -29.805 -4.161 18.205 1.00 34.61 109 LEU A N 1
ATOM 637 C CA . LEU A 1 129 ? -28.971 -4.102 19.412 1.00 37.98 109 LEU A CA 1
ATOM 638 C C . LEU A 1 129 ? -28.605 -2.676 19.892 1.00 43.95 109 LEU A C 1
ATOM 639 O O . LEU A 1 129 ? -27.833 -2.517 20.837 1.00 43.89 109 LEU A O 1
ATOM 644 N N . SER A 1 130 ? -29.100 -1.639 19.232 1.00 44.74 110 SER A N 1
ATOM 645 C CA . SER A 1 130 ? -28.969 -0.310 19.794 1.00 47.91 110 SER A CA 1
ATOM 646 C C . SER A 1 130 ? -29.999 -0.125 20.893 1.00 46.61 110 SER A C 1
ATOM 647 O O . SER A 1 130 ? -29.898 0.818 21.654 1.00 57.09 110 SER A O 1
ATOM 650 N N . ARG A 1 131 ? -31.012 -0.979 20.943 1.00 45.91 111 ARG A N 1
ATOM 651 C CA . ARG A 1 131 ? -32.168 -0.784 21.844 1.00 41.74 111 ARG A CA 1
ATOM 652 C C . ARG A 1 131 ? -32.373 -1.972 22.787 1.00 42.74 111 ARG A C 1
ATOM 653 O O . ARG A 1 131 ? -33.345 -2.025 23.521 1.00 48.70 111 ARG A O 1
ATOM 661 N N . CYS A 1 132 ? -31.437 -2.931 22.788 1.00 46.05 112 CYS A N 1
ATOM 662 C CA . CYS A 1 132 ? -31.576 -4.209 23.539 1.00 42.85 112 CYS A CA 1
ATOM 663 C C . CYS A 1 132 ? -30.265 -5.030 23.521 1.00 40.96 112 CYS A C 1
ATOM 664 O O . CYS A 1 132 ? -29.262 -4.585 22.971 1.00 40.22 112 CYS A O 1
ATOM 667 N N . ILE A 1 133 ? -30.295 -6.211 24.126 1.00 42.49 113 ILE A N 1
ATOM 668 C CA . ILE A 1 133 ? -29.177 -7.164 24.192 1.00 44.97 113 ILE A CA 1
ATOM 669 C C . ILE A 1 133 ? -29.703 -8.535 23.764 1.00 44.66 113 ILE A C 1
ATOM 670 O O . ILE A 1 133 ? -30.896 -8.832 23.914 1.0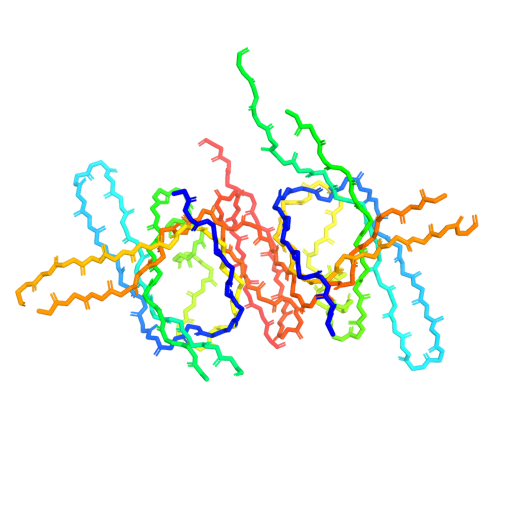0 38.13 113 ILE A O 1
ATOM 675 N N . ALA A 1 134 ? -28.822 -9.398 23.273 1.00 47.39 114 ALA A N 1
ATOM 676 C CA . ALA A 1 134 ? -29.245 -10.710 22.840 1.00 49.14 114 ALA A CA 1
ATOM 677 C C . ALA A 1 134 ? -28.264 -11.838 23.200 1.00 49.26 114 ALA A C 1
ATOM 678 O O . ALA A 1 134 ? -27.068 -11.685 23.015 1.00 47.66 114 ALA A O 1
ATOM 680 N N . ARG A 1 135 ? -28.796 -12.977 23.671 1.00 50.36 115 ARG A N 1
ATOM 681 C CA . ARG A 1 135 ? -28.026 -14.229 23.752 1.00 49.12 115 ARG A CA 1
ATOM 682 C C . ARG A 1 135 ? -28.301 -14.982 22.458 1.00 48.16 115 ARG A C 1
ATOM 683 O O . ARG A 1 135 ? -29.455 -15.260 22.143 1.00 43.51 115 ARG A O 1
ATOM 691 N N . VAL A 1 136 ? -27.245 -15.301 21.720 1.00 43.65 116 VAL A N 1
ATOM 692 C CA . VAL A 1 136 ? -27.360 -15.891 20.395 1.00 46.81 116 VAL A CA 1
ATOM 693 C C . VAL A 1 136 ? -27.120 -17.386 20.527 1.00 43.96 116 VAL A C 1
ATOM 694 O O . VAL A 1 136 ? -26.178 -17.765 21.139 1.00 42.24 116 VAL A O 1
ATOM 698 N N . GLU A 1 137 ? -27.976 -18.223 19.953 1.00 47.00 117 GLU A N 1
ATOM 699 C CA . GLU A 1 137 ? -27.831 -19.675 20.034 1.00 45.25 117 GLU A CA 1
ATOM 700 C C . GLU A 1 137 ? -27.963 -20.243 18.636 1.00 44.74 117 GLU A C 1
ATOM 701 O O . GLU A 1 137 ? -28.839 -19.883 17.861 1.00 47.15 117 GLU A O 1
ATOM 707 N N . LYS A 1 138 ? -27.057 -21.125 18.311 1.00 49.93 118 LYS A N 1
ATOM 708 C CA . LYS A 1 138 ? -27.008 -21.709 17.012 1.00 55.61 118 LYS A CA 1
ATOM 709 C C . LYS A 1 138 ? -27.942 -22.924 17.095 1.00 53.28 118 LYS A C 1
ATOM 710 O O . LYS A 1 138 ? -28.139 -23.508 18.181 1.00 48.80 118 LYS A O 1
ATOM 716 N N . VAL A 1 139 ? -28.534 -23.291 15.963 1.00 55.43 119 VAL A N 1
ATOM 717 C CA . VAL A 1 139 ? -29.411 -24.465 15.917 1.00 60.09 119 VAL A CA 1
ATOM 718 C C . VAL A 1 139 ? -28.741 -25.628 15.236 1.00 60.54 119 VAL A C 1
ATOM 719 O O . VAL A 1 139 ? -28.614 -25.594 14.044 1.00 70.38 119 VAL A O 1
ATOM 723 N N . GLN A 1 140 ? -28.338 -26.653 15.978 1.00 75.84 120 GLN A N 1
ATOM 724 C CA . GLN A 1 140 ? -27.673 -27.829 15.391 1.00 86.84 120 GLN A CA 1
ATOM 725 C C . GLN A 1 140 ? -28.514 -28.480 14.256 1.00 95.27 120 GLN A C 1
ATOM 726 O O . GLN A 1 140 ? -29.750 -28.652 14.403 1.00 80.92 120 GLN A O 1
ATOM 732 N N . PRO A 1 141 ? -27.856 -28.820 13.110 1.00 113.09 121 PRO A N 1
ATOM 733 C CA . PRO A 1 141 ? -28.647 -29.103 11.894 1.00 109.37 121 PRO A CA 1
ATOM 734 C C . PRO A 1 141 ? -29.309 -30.490 11.904 1.00 102.06 121 PRO A C 1
ATOM 735 O O . PRO A 1 141 ? -30.469 -30.618 12.313 1.00 78.06 121 PRO A O 1
ATOM 739 N N . PHE B 1 24 ? -27.036 14.285 2.902 1.00 75.08 4 PHE B N 1
ATOM 740 C CA . PHE B 1 24 ? -27.056 13.320 1.747 1.00 76.93 4 PHE B CA 1
ATOM 741 C C . PHE B 1 24 ? -26.070 12.135 1.947 1.00 68.57 4 PHE B C 1
ATOM 742 O O . PHE B 1 24 ? -25.201 11.888 1.105 1.00 56.36 4 PHE B O 1
ATOM 750 N N . GLU B 1 25 ? -26.204 11.410 3.060 1.00 59.73 5 GLU B N 1
ATOM 751 C CA . GLU B 1 25 ? -25.321 10.291 3.381 1.00 52.23 5 GLU B CA 1
ATOM 752 C C . GLU B 1 25 ? -25.655 9.124 2.442 1.00 48.88 5 GLU B C 1
ATOM 753 O O . GLU B 1 25 ? -26.680 9.146 1.775 1.00 50.96 5 GLU B O 1
ATOM 759 N N . THR B 1 26 ? -24.785 8.130 2.340 1.00 38.80 6 THR B N 1
ATOM 760 C CA . THR B 1 26 ? -25.068 6.942 1.513 1.00 38.47 6 THR B CA 1
ATOM 761 C C . THR B 1 26 ? -25.538 5.714 2.368 1.00 38.79 6 THR B C 1
ATOM 762 O O . THR B 1 26 ? -24.716 5.065 3.032 1.00 36.19 6 THR B O 1
ATOM 766 N N . PRO B 1 27 ? -26.835 5.392 2.342 1.00 38.45 7 PRO B N 1
ATOM 767 C CA . PRO B 1 27 ? -27.278 4.289 3.198 1.00 42.55 7 PRO B CA 1
ATOM 768 C C . PRO B 1 27 ? -26.779 2.961 2.698 1.00 38.64 7 PRO B C 1
ATOM 769 O O . PRO B 1 27 ? -26.449 2.824 1.572 1.00 41.39 7 PRO B O 1
ATOM 773 N N . PHE B 1 28 ? -26.633 2.014 3.604 1.00 43.89 8 PHE B N 1
ATOM 774 C CA . PHE B 1 28 ? -26.015 0.756 3.302 1.00 39.84 8 PHE B CA 1
ATOM 775 C C . PHE B 1 28 ? -26.508 -0.323 4.247 1.00 39.46 8 PHE B C 1
ATOM 776 O O . PHE B 1 28 ? -26.703 -0.072 5.458 1.00 39.56 8 PHE B O 1
ATOM 784 N N . THR B 1 29 ? -26.647 -1.527 3.693 1.00 36.12 9 THR B N 1
ATOM 785 C CA . THR B 1 29 ? -26.990 -2.714 4.422 1.00 32.40 9 THR B CA 1
ATOM 786 C C . THR B 1 29 ? -26.102 -3.848 3.998 1.00 32.70 9 THR B C 1
ATOM 787 O O . THR B 1 29 ? -25.861 -4.017 2.829 1.00 34.83 9 THR B O 1
ATOM 791 N N . VAL B 1 30 ? -25.556 -4.588 4.960 1.00 36.26 10 VAL B N 1
ATOM 792 C CA . VAL B 1 30 ? -24.822 -5.813 4.661 1.00 38.32 10 VAL B CA 1
ATOM 793 C C . VAL B 1 30 ? -25.248 -6.926 5.619 1.00 36.50 10 VAL B C 1
ATOM 794 O O . VAL B 1 30 ? -25.485 -6.698 6.795 1.00 37.87 10 VAL B O 1
ATOM 798 N N . VAL B 1 31 ? -25.348 -8.121 5.082 1.00 34.66 11 VAL B N 1
ATOM 799 C CA . VAL B 1 31 ? -25.685 -9.307 5.860 1.00 37.88 11 VAL B CA 1
ATOM 800 C C . VAL B 1 31 ? -24.503 -10.288 5.717 1.00 34.54 11 VAL B C 1
ATOM 801 O O . VAL B 1 31 ? -24.037 -10.530 4.619 1.00 33.04 11 VAL B O 1
ATOM 805 N N . GLY B 1 32 ? -23.992 -10.822 6.814 1.00 35.14 12 GLY B N 1
ATOM 806 C CA . GLY B 1 32 ? -22.856 -11.723 6.720 1.00 32.40 12 GLY B CA 1
ATOM 807 C C . GLY B 1 32 ? -22.440 -12.245 8.081 1.00 37.05 12 GLY B C 1
ATOM 808 O O . GLY B 1 32 ? -23.269 -12.695 8.863 1.00 36.22 12 GLY B O 1
ATOM 809 N N . ASN B 1 33 ? -21.144 -12.163 8.350 1.00 39.17 13 ASN B N 1
ATOM 810 C CA . ASN B 1 33 ? -20.537 -12.688 9.555 1.00 40.48 13 ASN B CA 1
ATOM 811 C C . ASN B 1 33 ? -19.439 -11.771 10.025 1.00 41.11 13 ASN B C 1
ATOM 812 O O . ASN B 1 33 ? -18.685 -11.243 9.205 1.00 39.43 13 ASN B O 1
ATOM 817 N N . ILE B 1 34 ? -19.336 -11.609 11.330 1.00 36.84 14 ILE B N 1
ATOM 818 C CA . ILE B 1 34 ? -18.211 -10.928 11.908 1.00 39.70 14 ILE B CA 1
ATOM 819 C C . ILE B 1 34 ? -17.045 -11.877 11.741 1.00 43.68 14 ILE B C 1
ATOM 820 O O . ILE B 1 34 ? -17.174 -13.054 12.066 1.00 44.42 14 ILE B O 1
ATOM 825 N N . ILE B 1 35 ? -15.908 -11.389 11.236 1.00 43.87 15 ILE B N 1
ATOM 826 C CA . ILE B 1 35 ? -14.757 -12.266 11.008 1.00 43.68 15 ILE B CA 1
ATOM 827 C C . ILE B 1 35 ? -13.510 -11.830 11.746 1.00 46.82 15 ILE B C 1
ATOM 828 O O . ILE B 1 35 ? -12.446 -12.408 11.556 1.00 50.45 15 ILE B O 1
ATOM 833 N N . THR B 1 36 ? -13.604 -10.802 12.580 1.00 50.04 16 THR B N 1
ATOM 834 C CA . THR B 1 36 ? -12.504 -10.508 13.511 1.00 49.91 16 THR B CA 1
ATOM 835 C C . THR B 1 36 ? -13.021 -10.379 14.929 1.00 51.83 16 THR B C 1
ATOM 836 O O . THR B 1 36 ? -14.222 -10.239 15.155 1.00 46.58 16 THR B O 1
ATOM 840 N N . ASN B 1 37 ? -12.093 -10.416 15.884 1.00 56.57 17 ASN B N 1
ATOM 841 C CA . ASN B 1 37 ? -12.452 -10.099 17.267 1.00 57.25 17 ASN B CA 1
ATOM 842 C C . ASN B 1 37 ? -12.658 -8.617 17.381 1.00 53.72 17 ASN B C 1
ATOM 843 O O . ASN B 1 37 ? -11.756 -7.822 17.073 1.00 52.34 17 ASN B O 1
ATOM 848 N N . PRO B 1 38 ? -13.840 -8.227 17.827 1.00 50.35 18 PRO B N 1
ATOM 849 C CA . PRO B 1 38 ? -14.056 -6.814 17.882 1.00 50.17 18 PRO B CA 1
ATOM 850 C C . PRO B 1 38 ? -13.127 -6.090 18.860 1.00 56.22 18 PRO B C 1
ATOM 851 O O . PRO B 1 38 ? -12.639 -6.671 19.817 1.00 57.00 18 PRO B O 1
ATOM 855 N N . VAL B 1 39 ? -12.938 -4.809 18.594 1.00 58.57 19 VAL B N 1
ATOM 856 C CA . VAL B 1 39 ? -12.026 -3.947 19.296 1.00 60.05 19 VAL B CA 1
ATOM 857 C C . VAL B 1 39 ? -12.839 -2.829 19.954 1.00 53.25 19 VAL B C 1
ATOM 858 O O . VAL B 1 39 ? -13.664 -2.217 19.292 1.00 50.07 19 VAL B O 1
ATOM 862 N N . ARG B 1 40 ? -12.674 -2.638 21.262 1.00 47.96 20 ARG B N 1
ATOM 863 C CA . ARG B 1 40 ? -13.287 -1.536 21.954 1.00 52.97 20 ARG B CA 1
ATOM 864 C C . ARG B 1 40 ? -12.277 -0.391 22.110 1.00 55.60 20 ARG B C 1
ATOM 865 O O . ARG B 1 40 ? -11.094 -0.614 22.325 1.00 60.93 20 ARG B O 1
ATOM 873 N N . LEU B 1 41 ? -12.775 0.827 21.976 1.00 51.96 21 LEU B N 1
ATOM 874 C CA . LEU B 1 41 ? -12.015 2.037 22.198 1.00 53.43 21 LEU B CA 1
ATOM 875 C C . LEU B 1 41 ? -12.924 3.041 22.894 1.00 50.98 21 LEU B C 1
ATOM 876 O O . LEU B 1 41 ? -14.107 3.178 22.519 1.00 46.00 21 LEU B O 1
ATOM 881 N N . ARG B 1 42 ? -12.404 3.677 23.955 1.00 59.26 22 ARG B N 1
ATOM 882 C CA . ARG B 1 42 ? -13.158 4.710 24.682 1.00 67.81 22 ARG B CA 1
ATOM 883 C C . ARG B 1 42 ? -12.584 6.116 24.470 1.00 68.72 22 ARG B C 1
ATOM 884 O O . ARG B 1 42 ? -11.360 6.292 24.266 1.00 68.87 22 ARG B O 1
ATOM 892 N N . PHE B 1 43 ? -13.501 7.095 24.433 1.00 72.67 23 PHE B N 1
ATOM 893 C CA . PHE B 1 43 ? -13.184 8.526 24.219 1.00 73.61 23 PHE B CA 1
ATOM 894 C C . PHE B 1 43 ? -14.019 9.418 25.132 1.00 82.00 23 PHE B C 1
ATOM 895 O O . PHE B 1 43 ? -15.147 9.749 24.792 1.00 76.63 23 PHE B O 1
ATOM 903 N N . GLY B 1 44 ? -13.456 9.796 26.290 1.00 92.35 24 GLY B N 1
ATOM 904 C CA . GLY B 1 44 ? -14.265 10.263 27.398 1.00 93.67 24 GLY B CA 1
ATOM 905 C C . GLY B 1 44 ? -15.547 9.431 27.498 1.00 94.30 24 GLY B C 1
ATOM 906 O O . GLY B 1 44 ? -15.512 8.214 27.702 1.00 84.82 24 GLY B O 1
ATOM 907 N N . ASP B 1 45 ? -16.674 10.115 27.319 1.00 95.50 25 ASP B N 1
ATOM 908 C CA . ASP B 1 45 ? -18.037 9.560 27.447 1.00 96.66 25 ASP B CA 1
ATOM 909 C C . ASP B 1 45 ? -18.325 8.390 26.510 1.00 93.08 25 ASP B C 1
ATOM 910 O O . ASP B 1 45 ? -19.005 7.434 26.887 1.00 75.23 25 ASP B O 1
ATOM 915 N N . GLN B 1 46 ? -17.776 8.496 25.296 1.00 85.63 26 GLN B N 1
ATOM 916 C CA . GLN B 1 46 ? -18.197 7.718 24.131 1.00 79.24 26 GLN B CA 1
ATOM 917 C C . GLN B 1 46 ? -17.453 6.404 23.956 1.00 69.14 26 GLN B C 1
ATOM 918 O O . GLN B 1 46 ? -16.305 6.279 24.324 1.00 68.36 26 GLN B O 1
ATOM 924 N N . GLU B 1 47 ? -18.101 5.456 23.311 1.00 60.27 27 GLU B N 1
ATOM 925 C CA . GLU B 1 47 ? -17.521 4.133 23.126 1.00 63.13 27 GLU B CA 1
ATOM 926 C C . GLU B 1 47 ? -17.627 3.715 21.670 1.00 55.60 27 GLU B C 1
ATOM 927 O O . GLU B 1 47 ? -18.678 3.894 21.050 1.00 43.15 27 GLU B O 1
ATOM 933 N N . LEU B 1 48 ? -16.553 3.145 21.152 1.00 49.18 28 LEU B N 1
ATOM 934 C CA . LEU B 1 48 ? -16.537 2.583 19.835 1.00 49.47 28 LEU B CA 1
ATOM 935 C C . LEU B 1 48 ? -16.306 1.080 19.942 1.00 51.76 28 LEU B C 1
ATOM 936 O O . LEU B 1 48 ? -15.412 0.638 20.671 1.00 46.72 28 LEU B O 1
ATOM 941 N N . TYR B 1 49 ? -17.050 0.321 19.142 1.00 47.69 29 TYR B N 1
ATOM 942 C CA . TYR B 1 49 ? -16.829 -1.094 19.007 1.00 41.76 29 TYR B CA 1
ATOM 943 C C . TYR B 1 49 ? -16.844 -1.399 17.551 1.00 40.25 29 TYR B C 1
ATOM 944 O O . TYR B 1 49 ? -17.809 -1.147 16.842 1.00 47.57 29 TYR B O 1
ATOM 953 N N . LYS B 1 50 ? -15.747 -1.936 17.075 1.00 41.26 30 LYS B N 1
ATOM 954 C CA . LYS B 1 50 ? -15.573 -2.067 15.683 1.00 42.99 30 LYS B CA 1
ATOM 955 C C . LYS B 1 50 ? -15.016 -3.416 15.297 1.00 44.51 30 LYS B C 1
ATOM 956 O O . LYS B 1 50 ? -14.298 -4.062 16.055 1.00 44.40 30 LYS B O 1
ATOM 962 N N . PHE B 1 51 ? -15.335 -3.846 14.090 1.00 41.05 31 PHE B N 1
ATOM 963 C CA . PHE B 1 51 ? -15.029 -5.201 13.696 1.00 35.93 31 PHE B CA 1
ATOM 964 C C . PHE B 1 51 ? -15.184 -5.318 12.231 1.00 40.95 31 PHE B C 1
ATOM 965 O O . PHE B 1 51 ? -15.701 -4.419 11.556 1.00 45.70 31 PHE B O 1
ATOM 973 N N . ARG B 1 52 ? -14.762 -6.452 11.708 1.00 46.97 32 ARG B N 1
ATOM 974 C CA . ARG B 1 52 ? -14.773 -6.669 10.269 1.00 47.36 32 ARG B CA 1
ATOM 975 C C . ARG B 1 52 ? -15.900 -7.634 9.913 1.00 42.78 32 ARG B C 1
ATOM 976 O O . ARG B 1 52 ? -16.169 -8.570 10.661 1.00 45.85 32 ARG B O 1
ATOM 984 N N . VAL B 1 53 ? -16.582 -7.379 8.796 1.00 41.69 33 VAL B N 1
ATOM 985 C CA . VAL B 1 53 ? -17.701 -8.219 8.343 1.00 42.49 33 VAL B CA 1
ATOM 986 C C . VAL B 1 53 ? -17.443 -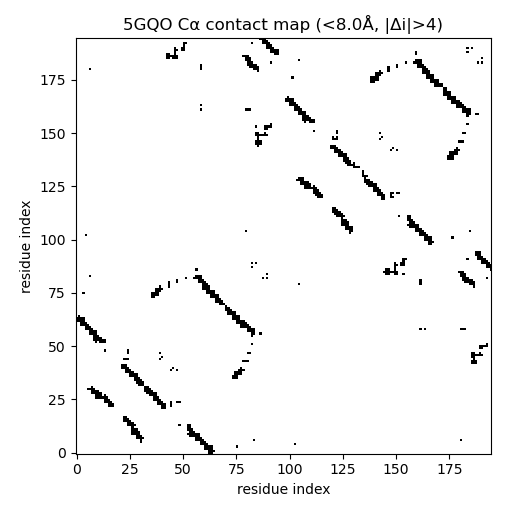8.716 6.922 1.00 42.47 33 VAL B C 1
ATOM 987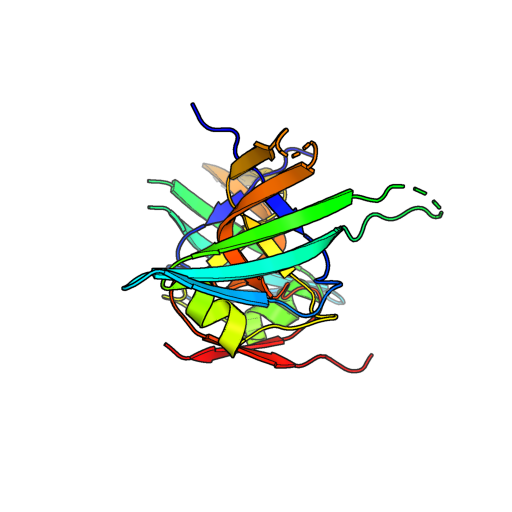 O O . VAL B 1 53 ? -17.012 -7.944 6.063 1.00 40.87 33 VAL B O 1
ATOM 991 N N . ALA B 1 54 ? -17.716 -10.006 6.719 1.00 41.50 34 ALA B N 1
ATOM 992 C CA . ALA B 1 54 ? -17.691 -10.641 5.405 1.00 40.34 34 ALA B CA 1
ATOM 993 C C . ALA B 1 54 ? -19.100 -10.989 5.027 1.00 42.81 34 ALA B C 1
ATOM 994 O O . ALA B 1 54 ? -19.890 -11.517 5.839 1.00 37.92 34 ALA B O 1
ATOM 996 N N . SER B 1 55 ? -19.441 -10.685 3.790 1.00 49.71 35 SER B N 1
ATOM 997 C CA . SER B 1 55 ? -20.753 -11.028 3.324 1.00 53.11 35 SER B CA 1
ATOM 998 C C . SER B 1 55 ? -20.852 -12.408 2.724 1.00 60.31 35 SER B C 1
ATOM 999 O O . SER B 1 55 ? -20.056 -12.784 1.860 1.00 67.29 35 SER B O 1
ATOM 1002 N N . ASN B 1 56 ? -21.938 -13.075 3.135 1.00 72.61 36 ASN B N 1
ATOM 1003 C CA . ASN B 1 56 ? -22.319 -14.445 2.748 1.00 81.72 36 ASN B CA 1
ATOM 1004 C C . ASN B 1 56 ? -22.778 -14.658 1.249 1.00 78.07 36 ASN B C 1
ATOM 1005 O O . ASN B 1 56 ? -23.824 -15.285 0.997 1.00 82.79 36 ASN B O 1
ATOM 1010 N N . SER B 1 57 ? -21.987 -14.194 0.272 1.00 70.05 37 SER B N 1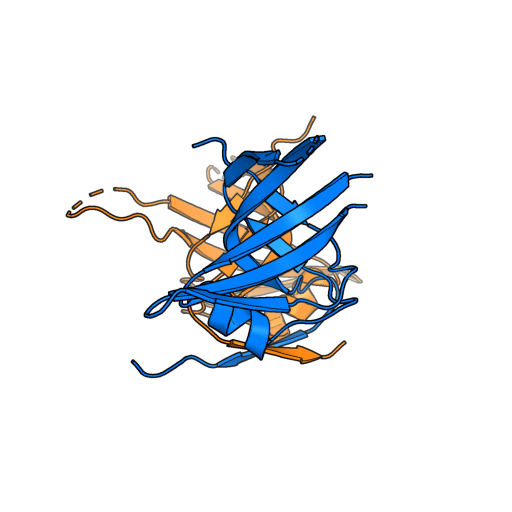
ATOM 1011 C CA . SER B 1 57 ? -22.402 -14.324 -1.130 1.00 81.51 37 SER B CA 1
ATOM 1012 C C . SER B 1 57 ? -22.143 -15.751 -1.585 1.00 92.16 37 SER B C 1
ATOM 1013 O O . SER B 1 57 ? -21.299 -16.446 -1.007 1.00 93.56 37 SER B O 1
ATOM 1016 N N . ARG B 1 58 ? -22.864 -16.174 -2.617 1.00 92.42 38 ARG B N 1
ATOM 1017 C CA . ARG B 1 58 ? -22.885 -17.568 -2.987 1.00 102.23 38 ARG B CA 1
ATOM 1018 C C . ARG B 1 58 ? -22.608 -17.734 -4.450 1.00 101.04 38 ARG B C 1
ATOM 1019 O O . ARG B 1 58 ? -23.226 -17.060 -5.276 1.00 86.00 38 ARG B O 1
ATOM 1027 N N . ARG B 1 59 ? -21.675 -18.642 -4.747 1.00 101.06 39 ARG B N 1
ATOM 1028 C CA . ARG B 1 59 ? -21.503 -19.173 -6.095 1.00 105.95 39 ARG B CA 1
ATOM 1029 C C . ARG B 1 59 ? -21.378 -20.719 -6.098 1.00 94.88 39 ARG B C 1
ATOM 1030 O O . ARG B 1 59 ? -20.921 -21.305 -5.126 1.00 80.94 39 ARG B O 1
ATOM 1038 N N . ARG B 1 60 ? -21.818 -21.342 -7.200 1.00 106.14 40 ARG B N 1
ATOM 1039 C CA . ARG B 1 60 ? -21.852 -22.815 -7.399 1.00 108.88 40 ARG B CA 1
ATOM 1040 C C . ARG B 1 60 ? -21.205 -23.193 -8.747 1.00 97.17 40 ARG B C 1
ATOM 1041 O O . ARG B 1 60 ? -19.979 -23.187 -8.882 1.00 83.44 40 ARG B O 1
ATOM 1049 N N . ASN B 1 70 ? -19.112 -14.137 -4.835 1.00 58.16 50 ASN B N 1
ATOM 1050 C CA . ASN B 1 70 ? -18.421 -12.800 -4.811 1.00 69.70 50 ASN B CA 1
ATOM 1051 C C . ASN B 1 70 ? -18.388 -12.025 -3.462 1.00 69.25 50 ASN B C 1
ATOM 1052 O O . ASN B 1 70 ? -19.402 -11.501 -3.020 1.00 80.00 50 ASN B O 1
ATOM 1053 N N . SER B 1 71 ? -17.234 -11.937 -2.811 1.00 68.86 51 SER B N 1
ATOM 1054 C CA . SER B 1 71 ? -17.198 -11.467 -1.417 1.00 63.78 51 SER B CA 1
ATOM 1055 C C . SER B 1 71 ? -17.080 -9.925 -1.217 1.00 58.27 51 SER B C 1
ATOM 1056 O O . SER B 1 71 ? -16.583 -9.139 -2.083 1.00 52.00 51 SER B O 1
ATOM 1059 N N . LEU B 1 72 ? -17.616 -9.516 -0.076 1.00 47.83 52 LEU B N 1
ATOM 1060 C CA . LEU B 1 72 ? -17.551 -8.163 0.386 1.00 43.16 52 LEU B CA 1
ATOM 1061 C C . LEU B 1 72 ? -17.031 -8.143 1.827 1.00 44.23 52 LEU B C 1
ATOM 1062 O O . LEU B 1 72 ? -17.598 -8.815 2.695 1.00 43.17 52 LEU B O 1
ATOM 1067 N N . TYR B 1 73 ? -15.952 -7.388 2.056 1.00 42.63 53 TYR B N 1
ATOM 1068 C CA . TYR B 1 73 ? -15.338 -7.201 3.372 1.00 43.86 53 TYR B CA 1
ATOM 1069 C C . TYR B 1 73 ? -15.455 -5.734 3.733 1.00 43.04 53 TYR B C 1
ATOM 1070 O O . TYR B 1 73 ? -15.106 -4.883 2.916 1.00 44.58 53 TYR B O 1
ATOM 1079 N N . VAL B 1 74 ? -15.973 -5.430 4.920 1.00 43.91 54 VAL B N 1
ATOM 1080 C CA . VAL B 1 74 ? -16.042 -4.040 5.402 1.00 45.33 54 VAL B CA 1
ATOM 1081 C C . VAL B 1 74 ? -15.817 -3.932 6.891 1.00 40.95 54 VAL B C 1
ATOM 1082 O O . VAL B 1 74 ? -16.112 -4.834 7.618 1.00 40.27 54 VAL B O 1
ATOM 1086 N N . THR B 1 75 ? -15.317 -2.788 7.327 1.00 41.12 55 THR B N 1
ATOM 1087 C CA . THR B 1 75 ? -15.141 -2.512 8.740 1.00 41.28 55 THR B CA 1
ATOM 1088 C C . THR B 1 75 ? -16.443 -1.844 9.193 1.00 37.42 55 THR B C 1
ATOM 1089 O O . THR B 1 75 ? -16.937 -0.968 8.515 1.00 40.21 55 THR B O 1
ATOM 1093 N N . VAL B 1 76 ? -16.988 -2.271 10.316 1.00 35.17 56 VAL B N 1
ATOM 1094 C CA . VAL B 1 76 ? -18.211 -1.706 10.876 1.00 36.93 56 VAL B CA 1
ATOM 1095 C C . VAL B 1 76 ? -17.850 -0.994 12.167 1.00 40.49 56 VAL B C 1
ATOM 1096 O O . VAL B 1 76 ? -17.087 -1.533 12.957 1.00 43.39 56 VAL B O 1
ATOM 1100 N N . ASN B 1 77 ? -18.417 0.184 12.396 1.00 39.23 57 ASN B N 1
ATOM 1101 C CA . ASN B 1 77 ? -18.155 0.943 13.588 1.00 37.89 57 ASN B CA 1
ATOM 1102 C C . ASN B 1 77 ? -19.453 1.136 14.328 1.00 37.94 57 ASN B C 1
ATOM 1103 O O . ASN B 1 77 ? -20.357 1.739 13.800 1.00 40.47 57 ASN B O 1
ATOM 1108 N N . CYS B 1 78 ? -19.532 0.673 15.571 1.00 38.50 58 CYS B N 1
ATOM 1109 C CA . CYS B 1 78 ? -20.677 0.932 16.394 1.00 37.65 58 CYS B CA 1
ATOM 1110 C C . CYS B 1 78 ? -20.320 1.880 17.556 1.00 40.17 58 CYS B C 1
ATOM 1111 O O . CYS B 1 78 ? -19.243 1.806 18.141 1.00 38.73 58 CYS B O 1
ATOM 1114 N N . TRP B 1 79 ? -21.247 2.754 17.892 1.00 39.68 59 TRP B N 1
ATOM 1115 C CA . TRP B 1 79 ? -21.031 3.800 18.866 1.00 41.92 59 TRP B CA 1
ATOM 1116 C C . TRP B 1 79 ? -22.164 3.758 19.858 1.00 42.11 59 TRP B C 1
ATOM 1117 O O . TRP B 1 79 ? -23.267 3.322 19.542 1.00 43.62 59 TRP B O 1
ATOM 1128 N N . GLY B 1 80 ? -21.921 4.248 21.057 1.00 42.54 60 GLY B N 1
ATOM 1129 C CA . GLY B 1 80 ? -23.027 4.502 21.981 1.00 41.53 60 GLY B CA 1
ATOM 1130 C C . GLY B 1 80 ? -23.705 3.246 22.470 1.00 40.57 60 GLY B C 1
ATOM 1131 O O . GLY B 1 80 ? -23.057 2.200 22.717 1.00 42.78 60 GLY B O 1
ATOM 1132 N N . ASN B 1 81 ? -25.018 3.334 22.583 1.00 42.01 61 ASN B N 1
ATOM 1133 C CA . ASN B 1 81 ? -25.804 2.188 22.928 1.00 48.63 61 ASN B CA 1
ATOM 1134 C C . ASN B 1 81 ? -25.612 0.981 21.968 1.00 53.56 61 ASN B C 1
ATOM 1135 O O . ASN B 1 81 ? -25.737 -0.178 22.393 1.00 49.86 61 ASN B O 1
ATOM 1140 N N . LEU B 1 82 ? -25.320 1.270 20.694 1.00 46.95 62 LEU B N 1
ATOM 1141 C CA . LEU B 1 82 ? -25.130 0.240 19.732 1.00 46.20 62 LEU B CA 1
ATOM 1142 C C . LEU B 1 82 ? -23.834 -0.481 20.019 1.00 44.23 62 LEU B C 1
ATOM 1143 O O . LEU B 1 82 ? -23.768 -1.696 19.910 1.00 41.99 62 LEU B O 1
ATOM 1148 N N . ALA B 1 83 ? -22.804 0.245 20.410 1.00 46.49 63 ALA B N 1
ATOM 1149 C CA . ALA B 1 83 ? -21.550 -0.403 20.815 1.00 48.05 63 ALA B CA 1
ATOM 1150 C C . ALA B 1 83 ? -21.773 -1.327 22.007 1.00 47.06 63 ALA B C 1
ATOM 1151 O O . ALA B 1 83 ? -21.186 -2.398 22.091 1.00 48.28 63 ALA B O 1
ATOM 1153 N N . ARG B 1 84 ? -22.606 -0.887 22.938 1.00 47.80 64 ARG B N 1
ATOM 1154 C CA . ARG B 1 84 ? -22.909 -1.688 24.127 1.00 53.26 64 ARG B CA 1
ATOM 1155 C C . ARG B 1 84 ? -23.677 -2.966 23.813 1.00 52.51 64 ARG B C 1
ATOM 1156 O O . ARG B 1 84 ? -23.228 -4.057 24.174 1.00 56.01 64 ARG B O 1
ATOM 1164 N N . GLY B 1 85 ? -24.804 -2.844 23.122 1.00 49.39 65 GLY B N 1
ATOM 1165 C CA . GLY B 1 85 ? -25.574 -4.011 22.686 1.00 48.62 65 GLY B CA 1
ATOM 1166 C C . GLY B 1 85 ? -24.725 -5.013 21.935 1.00 44.33 65 GLY B C 1
ATOM 1167 O O . GLY B 1 85 ? -24.819 -6.226 22.166 1.00 45.05 65 GLY B O 1
ATOM 1168 N N . VAL B 1 86 ? -23.887 -4.518 21.028 1.00 42.20 66 VAL B N 1
ATOM 1169 C CA . VAL B 1 86 ? -23.136 -5.413 20.173 1.00 42.34 66 VAL B CA 1
ATOM 1170 C C . VAL B 1 86 ? -22.059 -6.124 20.953 1.00 46.46 66 VAL B C 1
ATOM 1171 O O . VAL B 1 86 ? -21.826 -7.319 20.722 1.00 57.04 66 VAL B O 1
ATOM 1175 N N . SER B 1 87 ? -21.371 -5.427 21.849 1.00 48.57 67 SER B N 1
ATOM 1176 C CA . SER B 1 87 ? -20.269 -6.093 22.610 1.00 52.03 67 SER B CA 1
ATOM 1177 C C . SER B 1 87 ? -20.820 -7.128 23.606 1.00 43.66 67 SER B C 1
ATOM 1178 O O . SER B 1 87 ? -20.266 -8.175 23.773 1.00 47.47 67 SER B O 1
ATOM 1181 N N . ALA B 1 88 ? -21.968 -6.845 24.181 1.00 37.70 68 ALA B N 1
ATOM 1182 C CA . ALA B 1 88 ? -22.659 -7.799 25.036 1.00 39.36 68 ALA B CA 1
ATOM 1183 C C . ALA B 1 88 ? -23.239 -9.029 24.310 1.00 44.38 68 ALA B C 1
ATOM 1184 O O . ALA B 1 88 ? -23.553 -10.017 24.962 1.00 44.94 68 ALA B O 1
ATOM 1186 N N . SER B 1 89 ? -23.479 -8.926 23.000 1.00 42.65 69 SER B N 1
ATOM 1187 C CA . SER B 1 89 ? -24.271 -9.901 22.282 1.00 40.78 69 SER B CA 1
ATOM 1188 C C . SER B 1 89 ? -23.538 -10.694 21.202 1.00 39.77 69 SER B C 1
ATOM 1189 O O . SER B 1 89 ? -23.848 -11.859 21.028 1.00 43.48 69 SER B O 1
ATOM 1192 N N . LEU B 1 90 ? -22.557 -10.110 20.519 1.00 37.40 70 LEU B N 1
ATOM 1193 C CA . LEU B 1 90 ? -21.963 -10.736 19.341 1.00 35.80 70 LEU B CA 1
ATOM 1194 C C . LEU B 1 90 ? -20.425 -10.761 19.344 1.00 41.84 70 LEU B C 1
ATOM 1195 O O . LEU B 1 90 ? -19.767 -9.958 19.995 1.00 48.53 70 LEU B O 1
ATOM 1200 N N . GLY B 1 91 ? -19.847 -11.651 18.547 1.00 42.59 71 GLY B N 1
ATOM 1201 C CA . GLY B 1 91 ? -18.405 -11.844 18.548 1.00 37.19 71 GLY B CA 1
ATOM 1202 C C . GLY B 1 91 ? -17.992 -12.552 17.281 1.00 39.86 71 GLY B C 1
ATOM 1203 O O . GLY B 1 91 ? -18.842 -12.863 16.449 1.00 35.87 71 GLY B O 1
ATOM 1204 N N . LYS B 1 92 ? -16.698 -12.831 17.154 1.00 35.75 72 LYS B N 1
ATOM 1205 C CA . LYS B 1 92 ? -16.138 -13.437 15.968 1.00 42.87 72 LYS B CA 1
ATOM 1206 C C . LYS B 1 92 ? -16.928 -14.691 15.575 1.00 45.36 72 LYS B C 1
ATOM 1207 O O . LYS B 1 92 ? -17.289 -15.494 16.439 1.00 39.45 72 LYS B O 1
ATOM 1213 N N . GLY B 1 93 ? -17.237 -14.802 14.281 1.00 46.46 73 GLY B N 1
ATOM 1214 C CA . GLY B 1 93 ? -17.977 -15.925 13.760 1.00 43.07 73 GLY B CA 1
ATOM 1215 C C . GLY B 1 93 ? -19.488 -15.680 13.701 1.00 43.48 73 GLY B C 1
ATOM 1216 O O . GLY B 1 93 ? -20.170 -16.336 12.942 1.00 41.69 73 GLY B O 1
ATOM 1217 N N . ASP B 1 94 ? -20.037 -14.770 14.495 1.00 41.37 74 ASP B N 1
ATOM 1218 C CA . ASP B 1 94 ? -21.489 -14.654 14.535 1.00 43.97 74 ASP B CA 1
ATOM 1219 C C . ASP B 1 94 ? -22.010 -14.053 13.226 1.00 45.76 74 ASP B C 1
ATOM 1220 O O . ASP B 1 94 ? -21.347 -13.240 12.531 1.00 37.85 74 ASP B O 1
ATOM 1225 N N . SER B 1 95 ? -23.219 -14.471 12.906 1.00 44.18 75 SER B N 1
ATOM 1226 C CA . SER B 1 95 ? -23.903 -14.005 11.727 1.00 45.24 75 SER B CA 1
ATOM 1227 C C . SER B 1 95 ? -24.459 -12.653 12.094 1.00 41.23 75 SER B C 1
ATOM 1228 O O . SER B 1 95 ? -24.846 -12.494 13.225 1.00 52.51 75 SER B O 1
ATOM 1231 N N . VAL B 1 96 ? -24.466 -11.688 11.170 1.00 38.57 76 VAL B N 1
ATOM 1232 C CA . VAL B 1 96 ? -24.921 -10.323 11.458 1.00 40.65 76 VAL B CA 1
ATOM 1233 C C . VAL B 1 96 ? -25.723 -9.695 10.351 1.00 40.22 76 VAL B C 1
ATOM 1234 O O . VAL B 1 96 ? -25.465 -9.935 9.163 1.00 40.57 76 VAL B O 1
ATOM 1238 N N . VAL B 1 97 ? -26.611 -8.792 10.757 1.00 40.18 77 VAL B N 1
ATOM 1239 C CA . VAL B 1 97 ? -27.288 -7.854 9.863 1.00 37.09 77 VAL B CA 1
ATOM 1240 C C . VAL B 1 97 ? -26.782 -6.490 10.287 1.00 37.54 77 VAL B C 1
ATOM 1241 O O . VAL B 1 97 ? -26.891 -6.153 11.462 1.00 36.03 77 VAL B O 1
ATOM 1245 N N . VAL B 1 98 ? -26.235 -5.725 9.354 1.00 35.50 78 VAL B N 1
ATOM 1246 C CA . VAL B 1 98 ? -25.713 -4.393 9.649 1.00 35.73 78 VAL B CA 1
ATOM 1247 C C . VAL B 1 98 ? -26.370 -3.342 8.737 1.00 38.34 78 VAL B C 1
ATOM 1248 O O . VAL B 1 98 ? -26.344 -3.463 7.496 1.00 38.64 78 VAL B O 1
ATOM 1252 N N . VAL B 1 99 ? -26.926 -2.310 9.359 1.00 35.82 79 VAL B N 1
ATOM 1253 C CA . VAL B 1 99 ? -27.510 -1.203 8.666 1.00 35.20 79 VAL B CA 1
ATOM 1254 C C . VAL B 1 99 ? -26.831 0.098 9.089 1.00 36.76 79 VAL B C 1
ATOM 1255 O O . VAL B 1 99 ? -26.576 0.275 10.262 1.00 38.50 79 VAL B O 1
ATOM 1259 N N . GLY B 1 100 ? -26.526 0.986 8.133 1.00 38.49 80 GLY B N 1
ATOM 1260 C CA . GLY B 1 100 ? -25.989 2.296 8.476 1.00 35.77 80 GLY B CA 1
ATOM 1261 C C . GLY B 1 100 ? -25.644 3.146 7.268 1.00 36.24 80 GLY B C 1
ATOM 1262 O O . GLY B 1 100 ? -26.389 3.211 6.315 1.00 39.97 80 GLY B O 1
ATOM 1263 N N . HIS B 1 101 ? -24.474 3.759 7.290 1.00 34.37 81 HIS B N 1
ATOM 1264 C CA . HIS B 1 101 ? -24.053 4.602 6.200 1.00 37.38 81 HIS B CA 1
ATOM 1265 C C . HIS B 1 101 ? -22.647 4.266 5.843 1.00 34.52 81 HIS B C 1
ATOM 1266 O O . HIS B 1 101 ? -21.852 3.961 6.713 1.00 36.86 81 HIS B O 1
ATOM 1273 N N . LEU B 1 102 ? -22.331 4.320 4.555 1.00 34.13 82 LEU B N 1
ATOM 1274 C CA . LEU B 1 102 ? -20.996 3.905 4.085 1.00 37.01 82 LEU B CA 1
ATOM 1275 C C . LEU B 1 102 ? -20.044 5.081 3.807 1.00 37.07 82 LEU B C 1
ATOM 1276 O O . LEU B 1 102 ? -20.487 6.107 3.292 1.00 41.37 82 LEU B O 1
ATOM 1281 N N . TYR B 1 103 ? -18.769 4.914 4.119 1.00 37.46 83 TYR B N 1
ATOM 1282 C CA . TYR B 1 103 ? -17.759 6.005 4.109 1.00 44.99 83 TYR B CA 1
ATOM 1283 C C . TYR B 1 103 ? -16.507 5.434 3.548 1.00 45.74 83 TYR B C 1
ATOM 1284 O O . TYR B 1 103 ? -16.257 4.252 3.745 1.00 40.48 83 TYR B O 1
ATOM 1293 N N . THR B 1 104 ? -15.708 6.254 2.857 1.00 50.27 84 THR B N 1
ATOM 1294 C CA . THR B 1 104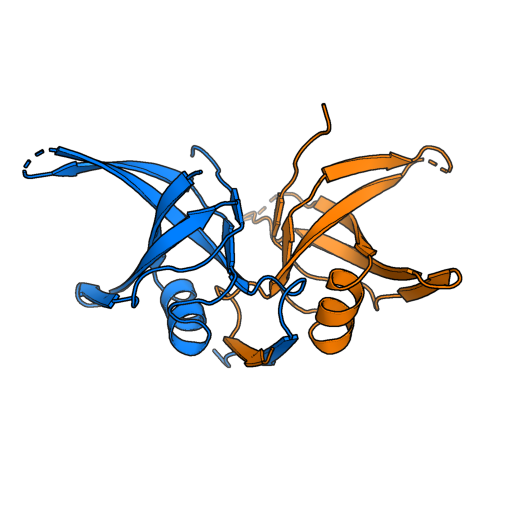 ? -14.320 5.877 2.587 1.00 52.09 84 THR B CA 1
ATOM 1295 C C . THR B 1 104 ? -13.425 6.821 3.382 1.00 47.48 84 THR B C 1
ATOM 1296 O O . THR B 1 104 ? -13.602 8.033 3.389 1.00 48.32 84 THR B O 1
ATOM 1300 N N . ASN B 1 105 ? -12.415 6.234 3.979 1.00 49.87 85 ASN B N 1
ATOM 1301 C CA . ASN B 1 105 ? -11.373 6.938 4.695 1.00 57.66 85 ASN B CA 1
ATOM 1302 C C . ASN B 1 105 ? -10.068 6.745 3.990 1.00 64.66 85 ASN B C 1
ATOM 1303 O O . ASN B 1 105 ? -9.644 5.590 3.853 1.00 53.21 85 ASN B O 1
ATOM 1308 N N . GLU B 1 106 ? -9.444 7.846 3.540 1.00 79.85 86 GLU B N 1
ATOM 1309 C CA . GLU B 1 106 ? -8.194 7.770 2.750 1.00 94.14 86 GLU B CA 1
ATOM 1310 C C . GLU B 1 106 ? -6.939 7.542 3.626 1.00 97.75 86 GLU B C 1
ATOM 1311 O O . GLU B 1 106 ? -5.921 7.106 3.083 1.00 98.26 86 GLU B O 1
ATOM 1313 N N . TYR B 1 107 ? -7.050 7.786 4.953 1.00 102.14 87 TYR B N 1
ATOM 1314 C CA . TYR B 1 107 ? -5.931 7.704 5.986 1.00 113.23 87 TYR B CA 1
ATOM 1315 C C . TYR B 1 107 ? -4.470 7.496 5.501 1.00 110.53 87 TYR B C 1
ATOM 1316 O O . TYR B 1 107 ? -4.059 6.408 5.104 1.00 110.73 87 TYR B O 1
ATOM 1325 N N . SER B 1 116 ? -6.467 3.747 2.071 1.00 62.69 96 SER B N 1
ATOM 1326 C CA . SER B 1 116 ? -7.935 3.977 1.879 1.00 77.40 96 SER B CA 1
ATOM 1327 C C . SER B 1 116 ? -8.816 2.777 2.233 1.00 71.15 96 SER B C 1
ATOM 1328 O O . SER B 1 116 ? -8.651 1.717 1.675 1.00 82.88 96 SER B O 1
ATOM 1331 N N . SER B 1 117 ? -9.751 2.960 3.168 1.00 72.98 97 SER B N 1
ATOM 1332 C CA . SER B 1 117 ? -10.549 1.856 3.711 1.00 62.30 97 SER B CA 1
ATOM 1333 C C . SER B 1 117 ? -12.040 2.199 3.741 1.00 59.38 97 SER B C 1
ATOM 1334 O O . SER B 1 117 ? -12.430 3.329 4.018 1.00 61.07 97 SER B O 1
ATOM 1337 N N . VAL B 1 118 ? -12.861 1.196 3.472 1.00 63.26 98 VAL B N 1
ATOM 1338 C CA . VAL B 1 118 ? -14.287 1.375 3.356 1.00 59.37 98 VAL B CA 1
ATOM 1339 C C . VAL B 1 118 ? -14.956 0.931 4.635 1.00 50.84 98 VAL B C 1
ATOM 1340 O O . VAL B 1 118 ? -14.694 -0.151 5.125 1.00 50.23 98 VAL B O 1
ATOM 1344 N N . GLU B 1 119 ? -15.757 1.816 5.228 1.00 48.41 99 GLU B N 1
ATOM 1345 C CA . GLU B 1 119 ? -16.255 1.596 6.574 1.00 43.80 99 GLU B CA 1
ATOM 1346 C C . GLU B 1 119 ? -17.702 1.953 6.698 1.00 39.90 99 GLU B C 1
ATOM 1347 O O . GLU B 1 119 ? -18.189 2.831 5.991 1.00 42.22 99 GLU B O 1
ATOM 1353 N N . VAL B 1 120 ? -18.379 1.282 7.616 1.00 32.31 100 VAL B N 1
ATOM 1354 C CA . VAL B 1 120 ? -19.762 1.535 7.857 1.00 37.48 100 VAL B CA 1
ATOM 1355 C C . VAL B 1 120 ? -19.970 2.200 9.210 1.00 40.58 100 VAL B C 1
ATOM 1356 O O . VAL B 1 120 ? -19.471 1.706 10.224 1.00 44.03 100 VAL B O 1
ATOM 1360 N N . ARG B 1 121 ? -20.689 3.316 9.239 1.00 40.10 101 ARG B N 1
ATOM 1361 C CA . ARG B 1 121 ? -21.139 3.852 10.519 1.00 43.65 101 ARG B CA 1
ATOM 1362 C C . ARG B 1 121 ? -22.489 3.214 10.772 1.00 41.49 101 ARG B C 1
ATOM 1363 O O . ARG B 1 121 ? -23.502 3.673 10.221 1.00 40.04 101 ARG B O 1
ATOM 1371 N N . ALA B 1 122 ? -22.511 2.202 11.635 1.00 38.41 102 ALA B N 1
ATOM 1372 C CA . ALA B 1 122 ? -23.728 1.453 11.862 1.00 39.29 102 ALA B CA 1
ATOM 1373 C C . ALA B 1 122 ? -24.714 2.218 12.695 1.00 38.61 102 ALA B C 1
ATOM 1374 O O . ALA B 1 122 ? -24.342 2.955 13.604 1.00 48.10 102 ALA B O 1
ATOM 1376 N N . THR B 1 123 ? -25.975 2.022 12.351 1.00 37.63 103 THR B N 1
ATOM 1377 C CA . THR B 1 123 ? -27.157 2.537 13.023 1.00 37.54 103 THR B CA 1
ATOM 1378 C C . THR B 1 123 ? -27.951 1.428 13.718 1.00 38.24 103 THR B C 1
ATOM 1379 O O . THR B 1 123 ? -28.611 1.666 14.698 1.00 40.95 103 THR B O 1
ATOM 1383 N N . ALA B 1 124 ? -27.951 0.230 13.145 1.00 37.18 104 ALA B N 1
ATOM 1384 C CA . ALA B 1 124 ? -28.601 -0.917 13.743 1.00 37.13 104 ALA B CA 1
ATOM 1385 C C . ALA B 1 124 ? -27.808 -2.149 13.353 1.00 37.62 104 ALA B C 1
ATOM 1386 O O . ALA B 1 124 ? -27.315 -2.254 12.243 1.00 40.18 104 ALA B O 1
ATOM 1388 N N . VAL B 1 125 ? -27.586 -3.021 14.316 1.00 35.50 105 VAL B N 1
ATOM 1389 C CA . VAL B 1 125 ? -26.931 -4.256 14.087 1.00 34.25 105 VAL B CA 1
ATOM 1390 C C . VAL B 1 125 ? -27.714 -5.286 14.863 1.00 38.56 105 VAL B C 1
ATOM 1391 O O . VAL B 1 125 ? -28.206 -5.023 15.950 1.00 37.57 105 VAL B O 1
ATOM 1395 N N . GLY B 1 126 ? -27.828 -6.466 14.304 1.00 38.32 106 GLY B N 1
ATOM 1396 C CA . GLY B 1 126 ? -28.490 -7.551 14.988 1.00 39.74 106 GLY B CA 1
ATOM 1397 C C . GLY B 1 126 ? -27.903 -8.829 14.467 1.00 38.75 106 GLY B C 1
ATOM 1398 O O . GLY B 1 126 ? -27.296 -8.836 13.399 1.00 38.83 106 GLY B O 1
ATOM 1399 N N . PRO B 1 127 ? -28.093 -9.929 15.197 1.00 36.41 107 PRO B N 1
ATOM 1400 C CA . PRO B 1 127 ? -27.813 -11.252 14.683 1.00 35.13 107 PRO B CA 1
ATOM 1401 C C . PRO B 1 127 ? -28.823 -11.605 13.539 1.00 32.31 107 PRO B C 1
ATOM 1402 O O . PRO B 1 127 ? -29.935 -11.099 13.520 1.00 31.97 107 PRO B O 1
ATOM 1406 N N . ASP B 1 128 ? -28.431 -12.452 12.610 1.00 30.81 108 ASP B N 1
ATOM 1407 C CA . ASP B 1 128 ? -29.305 -12.838 11.476 1.00 32.78 108 ASP B CA 1
ATOM 1408 C C . ASP B 1 128 ? -30.106 -14.022 11.929 1.00 35.08 108 ASP B C 1
ATOM 1409 O O . ASP B 1 128 ? -29.553 -15.114 12.025 1.00 34.23 108 ASP B O 1
ATOM 1414 N N . LEU B 1 129 ? -31.395 -13.801 12.209 1.00 34.78 109 LEU B N 1
ATOM 1415 C CA . LEU B 1 129 ? -32.296 -14.859 12.670 1.00 38.34 109 LEU B CA 1
ATOM 1416 C C . LEU B 1 129 ? -32.689 -15.897 11.606 1.00 37.36 109 LEU B C 1
ATOM 1417 O O . LEU B 1 129 ? -33.400 -16.845 11.925 1.00 36.38 109 LEU B O 1
ATOM 1422 N N . SER B 1 130 ? -32.174 -15.786 10.391 1.00 35.76 110 SER B N 1
ATOM 1423 C CA . SER B 1 130 ? -32.301 -16.905 9.433 1.00 39.51 110 SER B CA 1
ATOM 1424 C C . SER B 1 130 ? -31.290 -17.992 9.731 1.00 39.09 110 SER B C 1
ATOM 1425 O O . SER B 1 130 ? -31.420 -19.095 9.259 1.00 41.96 110 SER B O 1
ATOM 1428 N N . ARG B 1 131 ? -30.291 -17.673 10.538 1.00 42.92 111 ARG B N 1
ATOM 1429 C CA . ARG B 1 131 ? -29.187 -18.571 10.771 1.00 41.14 111 ARG B CA 1
ATOM 1430 C C . ARG B 1 131 ? -28.949 -18.843 12.255 1.00 41.54 111 ARG B C 1
ATOM 1431 O O . ARG B 1 131 ? -27.970 -19.527 12.612 1.00 43.31 111 ARG B O 1
ATOM 1439 N N . CYS B 1 132 ? -29.840 -18.370 13.125 1.00 39.01 112 CYS B N 1
ATOM 1440 C CA . CYS B 1 132 ? -29.638 -18.504 14.564 1.00 37.37 112 CYS B CA 1
ATOM 1441 C C . CYS B 1 132 ? -30.907 -18.158 15.327 1.00 39.36 112 CYS B C 1
ATOM 1442 O O . CYS B 1 132 ? -31.935 -17.851 14.732 1.00 48.07 112 CYS B O 1
ATOM 1445 N N . ILE B 1 133 ? -30.824 -18.189 16.656 1.00 42.14 113 ILE B N 1
ATOM 1446 C CA . ILE B 1 133 ? -31.905 -17.784 17.553 1.00 41.80 113 ILE B CA 1
ATOM 1447 C C . ILE B 1 133 ? -31.335 -16.729 18.519 1.00 40.49 113 ILE B C 1
ATOM 1448 O O . ILE B 1 133 ? -30.158 -16.747 18.865 1.00 41.42 113 ILE B O 1
ATOM 1453 N N . ALA B 1 134 ? -32.184 -15.855 19.025 1.00 42.76 114 ALA B N 1
ATOM 1454 C CA . ALA B 1 134 ? -31.765 -14.869 19.995 1.00 42.24 114 ALA B CA 1
ATOM 1455 C C . ALA B 1 134 ? -32.776 -14.719 21.110 1.00 42.77 114 ALA B C 1
ATOM 1456 O O . ALA B 1 134 ? -33.994 -14.552 20.884 1.00 43.30 114 ALA B O 1
ATOM 1458 N N . ARG B 1 135 ? -32.241 -14.744 22.322 1.00 42.47 115 ARG B N 1
ATOM 1459 C CA . ARG B 1 135 ? -32.990 -14.486 23.523 1.00 44.16 115 ARG B CA 1
ATOM 1460 C C . ARG B 1 135 ? -32.714 -13.000 23.870 1.00 43.14 115 ARG B C 1
ATOM 1461 O O . ARG B 1 135 ? -31.582 -12.595 24.207 1.00 36.37 115 ARG B O 1
ATOM 1469 N N . VAL B 1 136 ? -33.749 -12.189 23.715 1.00 42.31 116 VAL B N 1
ATOM 1470 C CA . VAL B 1 136 ? -33.632 -10.726 23.711 1.00 50.74 116 VAL B CA 1
ATOM 1471 C C . VAL B 1 136 ? -33.837 -10.227 25.149 1.00 52.84 116 VAL B C 1
ATOM 1472 O O . VAL B 1 136 ? -34.757 -10.698 25.766 1.00 52.66 116 VAL B O 1
ATOM 1476 N N . GLU B 1 137 ? -33.026 -9.287 25.659 1.00 59.28 117 GLU B N 1
ATOM 1477 C CA . GLU B 1 137 ? -33.233 -8.629 27.002 1.00 76.92 117 GLU B CA 1
ATOM 1478 C C . GLU B 1 137 ? -33.086 -7.077 26.865 1.00 81.69 117 GLU B C 1
ATOM 1479 O O . GLU B 1 137 ? -32.180 -6.637 26.176 1.00 83.15 117 GLU B O 1
ATOM 1485 N N . LYS B 1 138 ? -33.881 -6.249 27.555 1.00 98.07 118 LYS B N 1
ATOM 1486 C CA . LYS B 1 138 ? -33.726 -4.752 27.448 1.00 97.69 118 LYS B CA 1
ATOM 1487 C C . LYS B 1 138 ? -33.243 -4.146 28.752 1.00 85.00 118 LYS B C 1
ATOM 1488 O O . LYS B 1 138 ? -32.063 -4.256 29.053 1.00 74.87 118 LYS B O 1
#

Nearest PDB structures (foldseek):
  5gqo-assembly1_A-2  TM=1.007E+00  e=2.200E-16  Mycolicibacterium smegmatis MC2 155
  1ue6-assembly1_B-2  TM=9.327E-01  e=1.240E-06  Mycobacterium tuberculosis
  6bhw-assembly1_A  TM=8.977E-01  e=1.699E-04  Bacillus subtilis subsp. subtilis str. 168
  3koj-assembly1_A  TM=8.704E-01  e=2.721E-04  Synechococcus elongatus PCC 6301
  5odn-assembly1_G  TM=8.782E-01  e=5.100E-04  Salinibacter ruber DSM 13855

Solvent-accessible surface area: 10746 Å² total; per-residue (Å²): 199,82,100,44,44,7,25,0,43,0,67,49,114,15,66,89,74,168,119,78,157,113,44,10,22,53,4,87,0,17,27,143,121,71,114,0,20,0,6,0,73,38,88,8,0,68,0,0,32,53,15,14,22,138,53,33,13,0,0,0,18,2,65,50,90,94,57,146,129,138,100,63,33,55,12,0,114,4,64,1,0,0,1,2,1,28,92,15,51,3,131,36,74,132,58,169,177,264,98,82,101,42,41,7,28,0,40,0,64,49,100,27,73,88,78,175,114,83,152,78,21,15,19,66,4,89,0,17,27,72,70,189,209,234,78,82,73,113,1,16,0,21,0,84,20,99,8,0,115,3,0,33,64,13,10,22,124,49,22,9,0,0,0,18,2,54,51,68,102,71,88,207,108,29,49,27,0,118,10,71,0,0,0,0,2,0,25,74,0,20,0,103,38,80,202

B-factor: mean 55.67, std 20.32, range [22.25, 146.98]

Foldseek 3Di:
DAKDKAWFFFADFWDWDDDVVKIWIWTWGQHVHDIAIEIEIDVRSVVDVVDDGHGFTKIFIAHWDWADDPDIGIYGDTDDMDGDVVVHDDDDDDDDD/DFAKDKAWFFFAAFWDWDDDVVKIKIKTKGWGPDDDCDIDIAMEIEMDVQNVVDVVPDGHGFIKIFIATWDADPCGGIYGDTDDMDGDVVVDDDDDDD

Radius of gyration: 16.71 Å; Cα contacts (8 Å, |Δi|>4): 547; chains: 2; bounding box: 54×42×35 Å